Protein AF-T0Z7B7-F1 (afdb_monomer_lite)

InterPro domains:
  IPR001046 NRAMP family [PF01566] (11-100)

Secondary structure (DSSP, 8-state):
-------TTS-TTT-HHHHHHHHHHHHHHHHHHHSTT--HH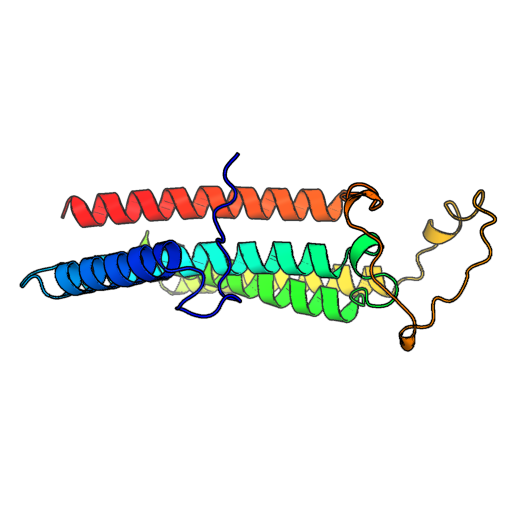HHHHHHHHHHHHHHHHHHHHHHHHHT-HHHHGGGPPPHHHHHHHHHHHHHHHHHHHHHHHHHH-TTS-HHHHHHHHHHHHHHHHHHHHHHHHHHHS--GGGSTTSSS---------TTT--PPPTTSPPP----HHHHHHHHHHHHHHHHHHHHHHHHHHHHH--

Foldseek 3Di:
DDPQDQDPPDDCVRRVVNVVVVVVVVVVVVVLVPPPVRPVVLVVVLVVLVCLLVVLVVLLVVLLQLQFCLQQPPRHDQLVSSLVSLLVSLVSLLVSVLVLCCLVCVPDDPVVSVVSSVVSNVVSVVVSVVSVVVSVPPPPVVVVVPPPDPDPPPPPDSVNDDNDDPVPGDPGDQDPVNVVVVVVSVVSSVVSVVSSVVSSVVVVVD

Sequence (206 aa):
VFKVRHSLHWSPRRAPVFYLIYAGLLVVSAIVVLIPNAPLGLITTGVQALAGILLPSATVFLVLLCNDKDVLGPWINTPIRNVVAGAIVWILILMSLALTAATMFPKISGSELTSGLLIGAGVGALAGLAGFVSSKLPSRKKEIAMGEADHPVEHFDKDTWRTPPLDTLPKAKIHITSRVGLTVLRLYLVMAVVLVVIKVAQLAGH

Organism: NCBI:txid410659

Radius of gyration: 23.14 Å; chains: 1; bounding box: 54×34×61 Å

pLDDT: mean 70.52, std 12.98, range [35.09, 94.25]

Structure (mmCIF, N/CA/C/O backbone):
data_AF-T0Z7B7-F1
#
_entry.id   AF-T0Z7B7-F1
#
loop_
_atom_site.group_PDB
_atom_site.id
_atom_site.type_symbol
_atom_site.label_atom_id
_atom_site.label_alt_id
_atom_site.label_comp_id
_atom_site.label_asym_id
_atom_site.label_entity_id
_atom_site.label_seq_id
_atom_site.pdbx_PDB_ins_code
_atom_site.Cartn_x
_atom_site.Cartn_y
_atom_site.Cartn_z
_atom_site.occupancy
_atom_site.B_iso_or_equiv
_atom_site.auth_seq_id
_atom_site.auth_comp_id
_atom_site.auth_asym_id
_atom_site.auth_atom_id
_atom_site.pdbx_PDB_model_num
ATOM 1 N N . VAL A 1 1 ? -25.167 -7.247 -22.999 1.00 45.03 1 VAL A N 1
ATOM 2 C CA . VAL A 1 1 ? -26.152 -7.222 -21.891 1.00 45.03 1 VAL A CA 1
ATOM 3 C C . VAL A 1 1 ? -25.470 -6.511 -20.722 1.00 45.03 1 VAL A C 1
ATOM 5 O O . VAL A 1 1 ? -24.590 -7.114 -20.149 1.00 45.03 1 VAL A O 1
ATOM 8 N N . PHE A 1 2 ? -25.586 -5.224 -20.392 1.00 44.06 2 PHE A N 1
ATOM 9 C CA . PHE A 1 2 ? -26.480 -4.106 -20.692 1.00 44.06 2 PHE A CA 1
ATOM 10 C C . PHE A 1 2 ? -25.648 -2.919 -21.221 1.00 44.06 2 PHE A C 1
ATOM 12 O O . PHE A 1 2 ? -24.592 -2.610 -20.675 1.00 44.06 2 PHE A O 1
ATOM 19 N N . LYS A 1 3 ? -26.107 -2.226 -22.271 1.00 51.56 3 LYS A N 1
ATOM 20 C CA . LYS A 1 3 ? -25.404 -1.075 -22.880 1.00 51.56 3 LYS A CA 1
ATOM 21 C C . LYS A 1 3 ? -25.718 0.230 -22.132 1.00 51.56 3 LYS A C 1
ATOM 23 O O . LYS A 1 3 ? -26.010 1.253 -22.743 1.00 51.56 3 LYS A O 1
ATOM 28 N N . VAL A 1 4 ? -25.723 0.183 -20.803 1.00 56.44 4 VAL A N 1
ATOM 29 C CA . VAL A 1 4 ? -25.793 1.399 -19.987 1.00 56.44 4 VAL A CA 1
ATOM 30 C C . VAL A 1 4 ? -24.419 2.087 -20.101 1.00 56.44 4 VAL A C 1
ATOM 32 O O . VAL A 1 4 ? -23.399 1.442 -20.347 1.00 56.44 4 VAL A O 1
ATOM 35 N N . ARG A 1 5 ? -24.369 3.419 -20.086 1.00 51.94 5 ARG A N 1
ATOM 36 C CA . ARG A 1 5 ? -23.113 4.178 -20.206 1.00 51.94 5 ARG A CA 1
ATOM 37 C C . ARG A 1 5 ? -22.633 4.485 -18.787 1.00 51.94 5 ARG A C 1
ATOM 39 O O . ARG A 1 5 ? -23.195 5.357 -18.140 1.00 51.94 5 ARG A O 1
ATOM 46 N N . HIS A 1 6 ? -21.649 3.730 -18.294 1.00 53.72 6 HIS A N 1
ATOM 47 C CA . HIS A 1 6 ? -21.229 3.704 -16.879 1.00 53.72 6 HIS A CA 1
ATOM 48 C C . HIS A 1 6 ? -19.853 4.354 -16.662 1.00 53.72 6 HIS A C 1
ATOM 50 O O . HIS A 1 6 ? -19.028 3.832 -15.918 1.00 53.72 6 HIS A O 1
ATOM 56 N N . SER A 1 7 ? -19.541 5.437 -17.374 1.00 54.81 7 SER A N 1
ATOM 57 C CA . SER A 1 7 ? -18.216 6.057 -17.289 1.00 54.81 7 SER A CA 1
ATOM 58 C C . SER A 1 7 ? -18.325 7.544 -16.989 1.00 54.81 7 SER A C 1
ATOM 60 O O . SER A 1 7 ? -19.087 8.257 -17.644 1.00 54.81 7 SER A O 1
ATOM 62 N N . LEU A 1 8 ? -17.514 7.991 -16.025 1.00 54.94 8 LEU A N 1
ATOM 63 C CA . LEU A 1 8 ? -17.390 9.372 -15.541 1.00 54.94 8 LEU A CA 1
ATOM 64 C C . LEU A 1 8 ? -17.006 10.376 -16.649 1.00 54.94 8 LEU A C 1
ATOM 66 O O . LEU A 1 8 ? -17.120 11.580 -16.461 1.00 54.94 8 LEU A O 1
ATOM 70 N N . HIS A 1 9 ? -16.559 9.884 -17.810 1.00 55.31 9 HIS A N 1
ATOM 71 C CA . HIS A 1 9 ? -16.179 10.688 -18.974 1.00 55.31 9 HIS A CA 1
ATOM 72 C C . HIS A 1 9 ? -17.367 11.221 -19.797 1.00 55.31 9 HIS A C 1
ATOM 74 O O . HIS A 1 9 ? -17.162 11.986 -20.740 1.00 55.31 9 HIS A O 1
ATOM 80 N N . TRP A 1 10 ? -18.606 10.819 -19.497 1.00 57.91 10 TRP A N 1
ATOM 81 C CA . TRP A 1 10 ? -19.784 11.263 -20.247 1.00 57.91 10 TRP A CA 1
ATOM 82 C C . TRP A 1 10 ? -20.441 12.473 -19.590 1.00 57.91 10 TRP A C 1
ATOM 84 O O . TRP A 1 10 ? -20.641 12.495 -18.381 1.00 57.91 10 TRP A O 1
ATOM 94 N N . SER A 1 11 ? -20.827 13.469 -20.398 1.00 56.66 11 SER A N 1
ATOM 95 C CA . SER A 1 11 ? -21.486 14.672 -19.883 1.00 56.66 11 SER A CA 1
ATOM 96 C C . SER A 1 11 ? -22.748 14.322 -19.071 1.00 56.66 11 SER A C 1
ATOM 98 O O . SER A 1 11 ? -23.439 13.358 -19.422 1.00 56.66 11 SER A O 1
ATOM 100 N N . PRO A 1 12 ? -23.108 15.108 -18.034 1.00 59.91 12 PRO A N 1
ATOM 101 C CA . PRO A 1 12 ? -24.229 14.811 -17.130 1.00 59.91 12 PRO A CA 1
ATOM 102 C C . PRO A 1 12 ? -25.563 14.537 -17.838 1.00 59.91 12 PRO A C 1
ATOM 104 O O . PRO A 1 12 ? -26.383 13.754 -17.368 1.00 59.91 12 PRO A O 1
ATOM 107 N N . ARG A 1 13 ? -25.757 15.124 -19.027 1.00 62.28 13 ARG A N 1
ATOM 108 C CA . ARG A 1 13 ? -26.940 14.918 -19.878 1.00 62.28 13 ARG A CA 1
ATOM 109 C C . ARG A 1 13 ? -26.963 13.578 -20.627 1.00 62.28 13 ARG A C 1
ATOM 111 O O . ARG A 1 13 ? -28.019 13.183 -21.106 1.00 62.28 13 ARG A O 1
ATOM 118 N N . ARG A 1 14 ? -25.830 12.881 -20.774 1.00 61.19 14 ARG A N 1
ATOM 119 C CA . ARG A 1 14 ? -25.704 11.631 -21.553 1.00 61.19 14 ARG A CA 1
ATOM 120 C C . ARG A 1 14 ? -25.621 10.359 -20.699 1.00 61.19 14 ARG A C 1
ATOM 122 O O . ARG A 1 14 ? -25.721 9.271 -21.268 1.00 61.19 14 ARG A O 1
ATOM 129 N N . ALA A 1 15 ? -25.465 10.478 -19.379 1.00 63.75 15 ALA A N 1
ATOM 130 C CA . ALA A 1 15 ? -25.451 9.355 -18.434 1.00 63.75 15 ALA A CA 1
ATOM 131 C C . ALA A 1 15 ? -26.286 9.649 -17.162 1.00 63.75 15 ALA A C 1
ATOM 133 O O . ALA A 1 15 ? -25.763 9.559 -16.050 1.00 63.75 15 ALA A O 1
ATOM 134 N N . PRO A 1 16 ? -27.585 9.992 -17.292 1.00 69.94 16 PRO A N 1
ATOM 135 C CA . PRO A 1 16 ? -28.399 10.463 -16.167 1.00 69.94 16 PRO A CA 1
ATOM 136 C C . PRO A 1 16 ? -28.518 9.432 -15.037 1.00 69.94 16 PRO A C 1
ATOM 138 O O . PRO A 1 16 ? -28.510 9.801 -13.871 1.00 69.94 16 PRO A O 1
ATOM 141 N N . VAL A 1 17 ? -28.548 8.136 -15.365 1.00 76.69 17 VAL A N 1
ATOM 142 C CA . VAL A 1 17 ? -28.652 7.049 -14.376 1.00 76.69 17 VAL A CA 1
ATOM 143 C C . VAL A 1 17 ? -27.427 6.990 -13.456 1.00 76.69 17 VAL A C 1
ATOM 145 O O . VAL A 1 17 ? -27.580 6.829 -12.251 1.00 76.69 17 VAL A O 1
ATOM 148 N N . PHE A 1 18 ? -26.215 7.172 -13.993 1.00 74.94 18 PHE A N 1
ATOM 149 C CA . PHE A 1 18 ? -24.986 7.150 -13.193 1.00 74.94 18 PHE A CA 1
ATOM 150 C C . PHE A 1 18 ? -24.949 8.319 -12.199 1.00 74.94 18 PHE A C 1
ATOM 152 O O . PHE A 1 18 ? -24.704 8.118 -11.011 1.00 74.94 18 PHE A O 1
ATOM 159 N N . TYR A 1 19 ? -25.252 9.532 -12.672 1.00 78.88 19 TYR A N 1
ATOM 160 C CA . TYR A 1 19 ? -25.281 10.723 -11.822 1.00 78.88 19 TYR A CA 1
ATOM 161 C C . TYR A 1 19 ? -26.417 10.686 -10.796 1.00 78.88 19 TYR A C 1
ATOM 163 O O . TYR A 1 19 ? -26.227 11.161 -9.682 1.00 78.88 19 TYR A O 1
ATOM 171 N N . LEU A 1 20 ? -27.567 10.095 -11.132 1.00 84.88 20 LEU A N 1
ATOM 172 C CA . LEU A 1 20 ? -28.690 9.948 -10.206 1.00 84.88 20 LEU A CA 1
ATOM 173 C C . LEU A 1 20 ? -28.377 8.952 -9.083 1.00 84.88 20 LEU A C 1
ATOM 175 O O . LEU A 1 20 ? -28.652 9.248 -7.924 1.00 84.88 20 LEU A O 1
ATOM 179 N N . ILE A 1 21 ? -27.738 7.820 -9.397 1.00 86.19 21 ILE A N 1
ATOM 180 C CA . ILE A 1 21 ? -27.248 6.878 -8.378 1.00 86.19 21 ILE A CA 1
ATOM 181 C C . ILE A 1 21 ? -26.181 7.547 -7.502 1.00 86.19 21 ILE A C 1
ATOM 183 O O . ILE A 1 21 ? -26.240 7.430 -6.281 1.00 86.19 21 ILE A O 1
ATOM 187 N N . TYR A 1 22 ? -25.238 8.282 -8.100 1.00 83.56 22 TYR A N 1
ATOM 188 C CA . TYR A 1 22 ? -24.193 8.992 -7.358 1.00 83.56 22 TYR A CA 1
ATOM 189 C C . TYR A 1 22 ? -24.770 10.061 -6.418 1.00 83.56 22 TYR A C 1
ATOM 191 O O . TYR A 1 22 ? -24.442 10.089 -5.234 1.00 83.56 22 TYR A O 1
ATOM 199 N N . ALA A 1 23 ? -25.677 10.903 -6.919 1.00 88.31 23 ALA A N 1
ATOM 200 C CA . ALA A 1 23 ? -26.368 11.907 -6.117 1.00 88.31 23 ALA A CA 1
ATOM 201 C C . ALA A 1 23 ? -27.220 11.261 -5.014 1.00 88.31 23 ALA A C 1
ATOM 203 O O . ALA A 1 23 ? -27.190 11.721 -3.876 1.00 88.31 23 ALA A O 1
ATOM 204 N N . GLY A 1 24 ? -27.917 10.163 -5.317 1.00 92.75 24 GLY A N 1
ATOM 205 C CA . GLY A 1 24 ? -28.658 9.387 -4.325 1.00 92.75 24 GLY A CA 1
ATOM 206 C C . GLY A 1 24 ? -27.751 8.853 -3.215 1.00 92.75 24 GLY A C 1
ATOM 207 O O . GLY A 1 24 ? -28.070 9.002 -2.039 1.00 92.75 24 GLY A O 1
ATOM 208 N N . LEU A 1 25 ? -26.581 8.313 -3.565 1.00 90.62 25 LEU A N 1
ATOM 209 C CA . LEU A 1 25 ? -25.595 7.830 -2.596 1.00 90.62 25 LEU A CA 1
ATOM 210 C C . LEU A 1 25 ? -25.048 8.961 -1.708 1.00 90.62 25 LEU A C 1
ATOM 212 O O . LEU A 1 25 ? -24.876 8.765 -0.503 1.00 90.62 25 LEU A O 1
ATOM 216 N N . LEU A 1 26 ? -24.813 10.150 -2.277 1.00 90.94 26 LEU A N 1
ATOM 217 C CA . LEU A 1 26 ? -24.426 11.340 -1.513 1.00 90.94 26 LEU A CA 1
ATOM 218 C C . LEU A 1 26 ? -25.523 11.782 -0.542 1.00 90.94 26 LEU A C 1
ATOM 220 O O . LEU A 1 26 ? -25.225 12.060 0.616 1.00 90.94 26 LEU A O 1
ATOM 224 N N . VAL A 1 27 ? -26.783 11.811 -0.984 1.00 94.25 27 VAL A N 1
ATOM 225 C CA . VAL A 1 27 ? -27.926 12.169 -0.131 1.00 94.25 27 VAL A CA 1
ATOM 226 C C . VAL A 1 27 ? -28.082 11.169 1.013 1.00 94.25 27 VAL A C 1
ATOM 228 O O . VAL A 1 27 ? -28.211 11.584 2.160 1.00 94.25 27 VAL A O 1
ATOM 231 N N . VAL A 1 28 ? -27.994 9.865 0.735 1.00 90.88 28 VAL A N 1
ATOM 232 C CA . VAL A 1 28 ? -28.027 8.823 1.775 1.00 90.88 28 VAL A CA 1
ATOM 233 C C . VAL A 1 28 ? -26.888 9.020 2.776 1.00 90.88 28 VAL A C 1
ATOM 235 O O . VAL A 1 28 ? -27.126 9.003 3.981 1.00 90.88 28 VAL A O 1
ATOM 238 N N . SER A 1 29 ? -25.669 9.275 2.294 1.00 86.62 29 SER A N 1
ATOM 239 C CA . SER A 1 29 ? -24.508 9.527 3.159 1.00 86.62 29 SER A CA 1
ATOM 240 C C . SER A 1 29 ? -24.709 10.770 4.037 1.00 86.62 29 SER A C 1
ATOM 242 O O . SER A 1 29 ? -24.420 10.732 5.231 1.00 86.62 29 SER A O 1
ATOM 244 N N . ALA A 1 30 ? -25.250 11.855 3.474 1.00 87.06 30 ALA A N 1
ATOM 245 C CA . ALA A 1 30 ? -25.544 13.088 4.203 1.00 87.06 30 ALA A CA 1
ATOM 246 C C . ALA A 1 30 ? -26.627 12.888 5.274 1.00 87.06 30 ALA A C 1
ATOM 248 O O . ALA A 1 30 ? -26.473 13.376 6.392 1.00 87.06 30 ALA A O 1
ATOM 249 N N . ILE A 1 31 ? -27.687 12.133 4.966 1.00 89.25 31 ILE A N 1
ATOM 250 C CA . ILE A 1 31 ? -28.741 11.790 5.931 1.00 89.25 31 ILE A CA 1
ATOM 251 C C . ILE A 1 31 ? -28.154 10.991 7.098 1.00 89.25 31 ILE A C 1
ATOM 253 O O . ILE A 1 31 ? -28.416 11.331 8.247 1.00 89.25 31 ILE A O 1
ATOM 257 N N . VAL A 1 32 ? -27.329 9.974 6.820 1.00 83.94 32 VAL A N 1
ATOM 258 C CA . VAL A 1 32 ? -26.677 9.156 7.860 1.00 83.94 32 VAL A CA 1
ATOM 259 C C . VAL A 1 32 ? -25.805 10.009 8.786 1.00 83.94 32 VAL A C 1
ATOM 261 O O . VAL A 1 32 ? -25.831 9.814 9.999 1.00 83.94 32 VAL A O 1
ATOM 264 N N . VAL A 1 33 ? -25.067 10.977 8.236 1.00 83.81 33 VAL A N 1
ATOM 265 C CA . VAL A 1 33 ? -24.207 11.891 9.012 1.00 83.81 33 VAL A CA 1
ATOM 266 C C . VAL A 1 33 ? -25.014 12.890 9.853 1.00 83.81 33 VAL A C 1
ATOM 268 O O . VAL A 1 33 ? -24.549 13.295 10.915 1.00 83.81 33 VAL A O 1
ATOM 271 N N . LEU A 1 34 ? -26.213 13.281 9.410 1.00 84.50 34 LEU A N 1
ATOM 272 C CA . LEU A 1 34 ? -27.079 14.242 10.106 1.00 84.50 34 LEU A CA 1
ATOM 273 C C . LEU A 1 34 ? -27.877 13.642 11.275 1.00 84.50 34 LEU A C 1
ATOM 275 O O . LEU A 1 34 ? -28.504 14.401 12.014 1.00 84.50 34 LEU A O 1
ATOM 279 N N . ILE A 1 35 ? -27.877 12.316 11.467 1.00 84.00 35 ILE A N 1
ATOM 280 C CA . ILE A 1 35 ? -28.572 11.684 12.597 1.00 84.00 35 ILE A CA 1
ATOM 281 C C . ILE A 1 35 ? -27.904 12.127 13.917 1.00 84.00 35 ILE A C 1
ATOM 283 O O . ILE A 1 35 ? -26.726 11.831 14.138 1.00 84.00 35 ILE A O 1
ATOM 287 N N . PRO A 1 36 ? -28.626 12.809 14.829 1.00 69.75 36 PRO A N 1
ATOM 288 C CA . PRO A 1 36 ? -28.082 13.159 16.136 1.00 69.75 36 PRO A CA 1
ATOM 289 C C . PRO A 1 36 ? -27.806 11.879 16.939 1.00 69.75 36 PRO A C 1
ATOM 291 O O . PRO A 1 36 ? -28.630 10.967 16.960 1.00 69.75 36 PRO A O 1
ATOM 294 N N . ASN A 1 37 ? -26.645 11.813 17.599 1.00 68.75 37 ASN A N 1
ATOM 295 C CA . ASN A 1 37 ? -26.069 10.606 18.220 1.00 68.75 37 ASN A CA 1
ATOM 296 C C . ASN A 1 37 ? -25.572 9.526 17.242 1.00 68.75 37 ASN A C 1
ATOM 298 O O . ASN A 1 37 ? -25.283 8.410 17.674 1.00 68.75 37 ASN A O 1
ATOM 302 N N . ALA A 1 38 ? -25.414 9.828 15.947 1.00 69.38 38 ALA A N 1
ATOM 303 C CA . ALA A 1 38 ? -24.665 8.934 15.071 1.00 69.38 38 ALA A CA 1
ATOM 304 C C . ALA A 1 38 ? -23.234 8.768 15.615 1.00 69.38 38 ALA A C 1
ATOM 306 O O . ALA A 1 38 ? -22.571 9.769 15.916 1.00 69.38 38 ALA A O 1
ATOM 307 N N . PRO A 1 39 ? -22.715 7.534 15.719 1.00 71.50 39 PRO A N 1
ATOM 308 C CA . PRO A 1 39 ? -21.351 7.297 16.153 1.00 71.50 39 PRO A CA 1
ATOM 309 C C . PRO A 1 39 ? -20.388 7.638 15.004 1.00 71.50 39 PRO A C 1
ATOM 311 O O . PRO A 1 39 ? -19.788 6.767 14.374 1.00 71.50 39 PRO A O 1
ATOM 314 N N . LEU A 1 40 ? -20.242 8.936 14.719 1.00 77.06 40 LEU A N 1
ATOM 315 C CA . LEU A 1 40 ? -19.393 9.486 13.657 1.00 77.06 40 LEU A CA 1
ATOM 316 C C . LEU A 1 40 ? -17.954 8.978 13.780 1.00 77.06 40 LEU A C 1
ATOM 318 O O . LEU A 1 40 ? -17.324 8.689 12.769 1.00 77.06 40 LEU A O 1
ATOM 322 N N . GLY A 1 41 ? -17.472 8.783 15.013 1.00 73.69 41 GLY A N 1
ATOM 323 C CA . GLY A 1 41 ? -16.169 8.180 15.292 1.00 73.69 41 GLY A CA 1
ATOM 324 C C . GLY A 1 41 ? -16.024 6.748 14.765 1.00 73.69 41 GLY A C 1
ATOM 325 O O . GLY A 1 41 ? -14.951 6.383 14.291 1.00 73.69 41 GLY A O 1
ATOM 326 N N . LEU A 1 42 ? -17.091 5.941 14.777 1.00 74.62 42 LEU A N 1
ATOM 327 C CA . LEU A 1 42 ? -17.077 4.588 14.207 1.00 74.62 42 LEU A CA 1
ATOM 328 C C . LEU A 1 42 ? -17.038 4.629 12.684 1.00 74.62 42 LEU A C 1
ATOM 330 O O . LEU A 1 42 ? -16.283 3.882 12.063 1.00 74.62 42 LEU A O 1
ATOM 334 N N . ILE A 1 43 ? -17.815 5.534 12.090 1.00 77.88 43 ILE A N 1
ATOM 335 C CA . ILE A 1 43 ? -17.886 5.693 10.637 1.00 77.88 43 ILE A CA 1
ATOM 336 C C . ILE A 1 43 ? -16.532 6.170 10.095 1.00 77.88 43 ILE A C 1
ATOM 338 O O . ILE A 1 43 ? -16.001 5.573 9.158 1.00 77.88 43 ILE A O 1
ATOM 342 N N . THR A 1 44 ? -15.927 7.196 10.701 1.00 80.19 44 THR A N 1
ATOM 343 C CA . THR A 1 44 ? -14.624 7.725 10.267 1.00 80.19 44 THR A CA 1
ATOM 344 C C . THR A 1 44 ? -13.501 6.717 10.473 1.00 80.19 44 THR A C 1
ATOM 346 O O . THR A 1 44 ? -12.702 6.508 9.560 1.00 80.19 44 THR A O 1
ATOM 349 N N . THR A 1 45 ? -13.479 6.024 11.614 1.00 76.00 45 THR A N 1
ATOM 350 C CA . THR A 1 45 ? -12.497 4.962 11.880 1.00 76.00 45 THR A CA 1
ATOM 351 C C . THR A 1 45 ? -12.648 3.810 10.884 1.00 76.00 45 THR A C 1
ATOM 353 O O . THR A 1 45 ? -11.649 3.312 10.368 1.00 76.00 45 THR A O 1
ATOM 356 N N . GLY A 1 46 ? -13.883 3.418 10.552 1.00 75.25 46 GLY A N 1
ATOM 357 C CA . GLY A 1 46 ? -14.167 2.388 9.552 1.00 75.25 46 GLY A CA 1
ATOM 358 C C . GLY A 1 46 ? -13.688 2.773 8.150 1.00 75.25 46 GLY A C 1
ATOM 359 O O . GLY A 1 46 ? -13.001 1.986 7.498 1.00 75.25 46 GLY A O 1
ATOM 360 N N . VAL A 1 47 ? -13.974 4.001 7.701 1.00 81.69 47 VAL A N 1
ATOM 361 C CA . VAL A 1 47 ? -13.497 4.519 6.403 1.00 81.69 47 VAL A CA 1
ATOM 362 C C . VAL A 1 47 ? -11.972 4.613 6.370 1.00 81.69 47 VAL A C 1
ATOM 364 O O . VAL A 1 47 ? -11.356 4.218 5.381 1.00 81.69 47 VAL A O 1
ATOM 367 N N . GLN A 1 48 ? -11.348 5.088 7.448 1.00 74.19 48 GLN A N 1
ATOM 368 C CA . GLN A 1 48 ? -9.894 5.191 7.547 1.00 74.19 48 GLN A CA 1
ATOM 369 C C . GLN A 1 48 ? -9.226 3.810 7.523 1.00 74.19 48 GLN A C 1
ATOM 371 O O . GLN A 1 48 ? -8.210 3.630 6.848 1.00 74.19 48 GLN A O 1
ATOM 376 N N . ALA A 1 49 ? -9.817 2.818 8.192 1.00 76.19 49 ALA A N 1
ATOM 377 C CA . ALA A 1 49 ? -9.335 1.445 8.146 1.00 76.19 49 ALA A CA 1
ATOM 378 C C . ALA A 1 49 ? -9.469 0.850 6.735 1.00 76.19 49 ALA A C 1
ATOM 380 O O . ALA A 1 49 ? -8.506 0.291 6.213 1.00 76.19 49 ALA A O 1
ATOM 381 N N . LEU A 1 50 ? -10.612 1.044 6.066 1.00 76.88 50 LEU A N 1
ATOM 382 C CA . LEU A 1 50 ? -10.796 0.627 4.670 1.00 76.88 50 LEU A CA 1
ATOM 383 C C . LEU A 1 50 ? -9.767 1.280 3.740 1.00 76.88 50 LEU A C 1
ATOM 385 O O . LEU A 1 50 ? -9.161 0.592 2.917 1.00 76.88 50 LEU A O 1
ATOM 389 N N . ALA A 1 51 ? -9.519 2.582 3.894 1.00 77.75 51 ALA A N 1
ATOM 390 C CA . ALA A 1 51 ? -8.511 3.294 3.117 1.00 77.75 51 ALA A CA 1
ATOM 391 C C . ALA A 1 51 ? -7.104 2.711 3.341 1.00 77.75 51 ALA A C 1
ATOM 393 O O . ALA A 1 51 ? -6.399 2.442 2.367 1.00 77.75 51 ALA A O 1
ATOM 394 N N . GLY A 1 52 ? -6.720 2.435 4.593 1.00 75.94 52 GLY A N 1
ATOM 395 C CA . GLY A 1 52 ? -5.433 1.814 4.936 1.00 75.94 52 GLY A CA 1
ATOM 396 C C . GLY A 1 52 ? -5.234 0.411 4.342 1.00 75.94 52 GLY A C 1
ATOM 397 O O . GLY A 1 52 ? -4.106 0.007 4.056 1.00 75.94 52 GLY A O 1
ATOM 398 N N . ILE A 1 53 ? -6.318 -0.322 4.088 1.00 76.12 53 ILE A N 1
ATOM 399 C CA . ILE A 1 53 ? -6.285 -1.654 3.465 1.00 76.12 53 ILE A CA 1
ATOM 400 C C . ILE A 1 53 ? -6.222 -1.559 1.938 1.00 76.12 53 ILE A C 1
ATOM 402 O O . ILE A 1 53 ? -5.474 -2.299 1.293 1.00 76.12 53 ILE A O 1
ATOM 406 N N . LEU A 1 54 ? -6.993 -0.642 1.353 1.00 78.81 54 LEU A N 1
ATOM 407 C CA . LEU A 1 54 ? -7.143 -0.508 -0.097 1.00 78.81 54 LEU A CA 1
ATOM 408 C C . LEU A 1 54 ? -5.940 0.179 -0.757 1.00 78.81 54 LEU A C 1
ATOM 410 O O . LEU A 1 54 ? -5.538 -0.229 -1.849 1.00 78.81 54 LEU A O 1
ATOM 414 N N . LEU A 1 55 ? -5.337 1.176 -0.098 1.00 81.44 55 LEU A N 1
ATOM 415 C CA . LEU A 1 55 ? -4.198 1.948 -0.620 1.00 81.44 55 LEU A CA 1
ATOM 416 C C . LEU A 1 55 ? -2.991 1.069 -1.005 1.00 81.44 55 LEU A C 1
ATOM 418 O O . LEU A 1 55 ? -2.544 1.146 -2.156 1.00 81.44 55 LEU A O 1
ATOM 422 N N . PRO A 1 56 ? -2.467 0.197 -0.119 1.00 73.88 56 PRO A N 1
ATOM 423 C CA . PRO A 1 56 ? -1.341 -0.671 -0.453 1.00 73.88 56 PRO A CA 1
ATOM 424 C C . PRO A 1 56 ? -1.689 -1.652 -1.574 1.00 73.88 56 PRO A C 1
ATOM 426 O O . PRO A 1 56 ? -0.879 -1.877 -2.469 1.00 73.88 56 PRO A O 1
ATOM 429 N N . SER A 1 57 ? -2.908 -2.198 -1.569 1.00 77.19 57 SER A N 1
ATOM 430 C CA . SER A 1 57 ? -3.354 -3.156 -2.584 1.00 77.19 57 SER A CA 1
ATOM 431 C C . SER A 1 57 ? -3.430 -2.537 -3.975 1.00 77.19 57 SER A C 1
ATOM 433 O O . SER A 1 57 ? -2.910 -3.107 -4.936 1.00 77.19 57 SER A O 1
ATOM 435 N N . ALA A 1 58 ? -4.043 -1.357 -4.084 1.00 81.44 58 ALA A N 1
ATOM 436 C CA . ALA A 1 58 ? -4.101 -0.617 -5.338 1.00 81.44 58 ALA A CA 1
ATOM 437 C C . ALA A 1 58 ? -2.693 -0.248 -5.825 1.00 81.44 58 ALA A C 1
ATOM 439 O O . ALA A 1 58 ? -2.390 -0.395 -7.008 1.00 81.44 58 ALA A O 1
ATOM 440 N N . THR A 1 59 ? -1.810 0.156 -4.907 1.00 79.06 59 THR A N 1
ATOM 441 C CA . THR A 1 59 ? -0.426 0.522 -5.232 1.00 79.06 59 THR A CA 1
ATOM 442 C C . THR A 1 59 ? 0.374 -0.676 -5.739 1.00 79.06 59 THR A C 1
ATOM 444 O O . THR A 1 59 ? 1.054 -0.559 -6.753 1.00 79.06 59 THR A O 1
ATOM 447 N N . VAL A 1 60 ? 0.268 -1.851 -5.109 1.00 74.06 60 VAL A N 1
ATOM 448 C CA . VAL A 1 60 ? 0.945 -3.064 -5.603 1.00 74.06 60 VAL A CA 1
ATOM 449 C C . VAL A 1 60 ? 0.444 -3.446 -6.989 1.00 74.06 60 VAL A C 1
ATOM 451 O O . VAL A 1 60 ? 1.251 -3.758 -7.863 1.00 74.06 60 VAL A O 1
ATOM 454 N N . PHE A 1 61 ? -0.868 -3.397 -7.212 1.00 74.31 61 PHE A N 1
ATOM 455 C CA . PHE A 1 61 ? -1.433 -3.684 -8.526 1.00 74.31 61 PHE A CA 1
ATOM 456 C C . PHE A 1 61 ? -0.934 -2.695 -9.586 1.00 74.31 61 PHE A C 1
ATOM 458 O O . PHE A 1 61 ? -0.513 -3.112 -10.663 1.00 74.31 61 PHE A O 1
ATOM 465 N N . LEU A 1 62 ? -0.889 -1.403 -9.254 1.00 80.69 62 LEU A N 1
ATOM 466 C CA . LEU A 1 62 ? -0.339 -0.372 -10.128 1.00 80.69 62 LEU A CA 1
ATOM 467 C C . LEU A 1 62 ? 1.140 -0.628 -10.440 1.00 80.69 62 LEU A C 1
ATOM 469 O O . LEU A 1 62 ? 1.542 -0.518 -11.590 1.00 80.69 62 LEU A O 1
ATOM 473 N N . VAL A 1 63 ? 1.948 -1.021 -9.453 1.00 75.06 63 VAL A N 1
ATOM 474 C CA . VAL A 1 63 ? 3.369 -1.349 -9.659 1.00 75.06 63 VAL A CA 1
ATOM 475 C C . VAL A 1 63 ? 3.543 -2.572 -10.554 1.00 75.06 63 VAL A C 1
ATOM 477 O O . VAL A 1 63 ? 4.428 -2.575 -11.408 1.00 75.06 63 VAL A O 1
ATOM 480 N N . LEU A 1 64 ? 2.696 -3.593 -10.398 1.00 71.88 64 LEU A N 1
ATOM 481 C CA . LEU A 1 64 ? 2.710 -4.769 -11.267 1.00 71.88 64 LEU A CA 1
ATOM 482 C C . LEU A 1 64 ? 2.359 -4.403 -12.709 1.00 71.88 64 LEU A C 1
ATOM 484 O O . LEU A 1 64 ? 3.065 -4.843 -13.612 1.00 71.88 64 LEU A O 1
ATOM 488 N N . LEU A 1 65 ? 1.345 -3.557 -12.913 1.00 73.38 65 LEU A N 1
ATOM 489 C CA . LEU A 1 65 ? 1.018 -3.021 -14.235 1.00 73.38 65 LEU A CA 1
ATOM 490 C C . LEU A 1 65 ? 2.175 -2.192 -14.801 1.00 73.38 65 LEU A C 1
ATOM 492 O O . LEU A 1 65 ? 2.568 -2.403 -15.940 1.00 73.38 65 LEU A O 1
ATOM 496 N N . CYS A 1 66 ? 2.784 -1.318 -13.995 1.00 71.69 66 CYS A N 1
ATOM 497 C CA . CYS A 1 66 ? 3.934 -0.499 -14.392 1.00 71.69 66 CYS A CA 1
ATOM 498 C C . CYS A 1 66 ? 5.182 -1.317 -14.772 1.00 71.69 66 CYS A C 1
ATOM 500 O O . CYS A 1 66 ? 6.094 -0.802 -15.425 1.00 71.69 66 CYS A O 1
ATOM 502 N N . ASN A 1 67 ? 5.256 -2.572 -14.333 1.00 69.19 67 ASN A N 1
ATOM 503 C CA . ASN A 1 67 ? 6.351 -3.488 -14.635 1.00 69.19 67 ASN A CA 1
ATOM 504 C C . ASN A 1 67 ? 6.034 -4.435 -15.809 1.00 69.19 67 ASN A C 1
ATOM 506 O O . ASN A 1 67 ? 6.903 -5.208 -16.216 1.00 69.19 67 ASN A O 1
ATOM 510 N N . ASP A 1 68 ? 4.812 -4.398 -16.347 1.00 67.75 68 ASP A N 1
ATOM 511 C CA . ASP A 1 68 ? 4.397 -5.258 -17.451 1.00 67.75 68 ASP A CA 1
ATOM 512 C C . ASP A 1 68 ? 4.898 -4.702 -18.795 1.00 67.75 68 ASP A C 1
ATOM 514 O O . ASP A 1 68 ? 4.469 -3.643 -19.262 1.00 67.75 68 ASP A O 1
ATOM 518 N N . LYS A 1 69 ? 5.837 -5.429 -19.416 1.00 65.00 69 LYS A N 1
ATOM 519 C CA . LYS A 1 69 ? 6.405 -5.083 -20.728 1.00 65.00 69 LYS A CA 1
ATOM 520 C C . LYS A 1 69 ? 5.387 -5.190 -21.850 1.00 65.00 69 LYS A C 1
ATOM 522 O O . LYS A 1 69 ? 5.509 -4.443 -22.814 1.00 65.00 69 LYS A O 1
ATOM 527 N N . ASP A 1 70 ? 4.408 -6.076 -21.731 1.00 62.72 70 ASP A N 1
ATOM 528 C CA . ASP A 1 70 ? 3.431 -6.286 -22.793 1.00 62.72 70 ASP A CA 1
ATOM 529 C C . ASP A 1 70 ? 2.442 -5.103 -22.836 1.00 62.72 70 ASP A C 1
ATOM 531 O O . ASP A 1 70 ? 2.008 -4.689 -23.909 1.00 62.72 70 ASP A O 1
ATOM 535 N N . VAL A 1 71 ? 2.169 -4.476 -21.681 1.00 63.50 71 VAL A N 1
ATOM 536 C CA . VAL A 1 71 ? 1.287 -3.299 -21.563 1.00 63.50 71 VAL A CA 1
ATOM 537 C C . VAL A 1 71 ? 2.026 -1.979 -21.821 1.00 63.50 71 VAL A C 1
ATOM 539 O O . VAL A 1 71 ? 1.505 -1.115 -22.525 1.00 63.50 71 VAL A O 1
ATOM 542 N N . LEU A 1 72 ? 3.227 -1.788 -21.259 1.00 64.31 72 LEU A N 1
ATOM 543 C CA . LEU A 1 72 ? 3.963 -0.509 -21.315 1.00 64.31 72 LEU A CA 1
ATOM 544 C C . LEU A 1 72 ? 5.119 -0.465 -22.323 1.00 64.31 72 LEU A C 1
ATOM 546 O O . LEU A 1 72 ? 5.673 0.614 -22.555 1.00 64.31 72 LEU A O 1
ATOM 550 N N . GLY A 1 73 ? 5.500 -1.594 -22.922 1.00 68.69 73 GLY A N 1
ATOM 551 C CA . GLY A 1 73 ? 6.583 -1.671 -23.903 1.00 68.69 73 GLY A CA 1
ATOM 552 C C . GLY A 1 73 ? 7.908 -1.092 -23.379 1.00 68.69 73 GLY A C 1
ATOM 553 O O . GLY A 1 73 ? 8.432 -1.567 -22.368 1.00 68.69 73 GLY A O 1
ATOM 554 N N . PRO A 1 74 ? 8.486 -0.062 -24.025 1.00 68.75 74 PRO A N 1
ATOM 555 C CA . PRO A 1 74 ? 9.766 0.532 -23.629 1.00 68.75 74 PRO A CA 1
ATOM 556 C C . PRO A 1 74 ? 9.674 1.463 -22.400 1.00 68.75 74 PRO A C 1
ATOM 558 O O . PRO A 1 74 ? 10.709 1.913 -21.896 1.00 68.75 74 PRO A O 1
ATOM 561 N N . TRP A 1 75 ? 8.465 1.742 -21.893 1.00 72.44 75 TRP A N 1
ATOM 562 C CA . TRP A 1 75 ? 8.207 2.621 -20.739 1.00 72.44 75 TRP A CA 1
ATOM 563 C C . TRP A 1 75 ? 8.165 1.890 -19.393 1.00 72.44 75 TRP A C 1
ATOM 565 O O . TRP A 1 75 ? 7.760 2.471 -18.384 1.00 72.44 75 TRP A O 1
ATOM 575 N N . ILE A 1 76 ? 8.595 0.626 -19.358 1.00 72.81 76 ILE A N 1
ATOM 576 C CA . ILE A 1 76 ? 8.626 -0.153 -18.122 1.00 72.81 76 ILE A CA 1
ATOM 577 C C . ILE A 1 76 ? 9.439 0.500 -17.012 1.00 72.81 76 ILE A C 1
ATOM 579 O O . ILE A 1 76 ? 10.431 1.210 -17.223 1.00 72.81 76 ILE A O 1
ATOM 583 N N . ASN A 1 77 ? 9.029 0.185 -15.790 1.00 71.31 77 ASN A N 1
ATOM 584 C CA . ASN A 1 77 ? 9.707 0.652 -14.604 1.00 71.31 77 ASN A CA 1
ATOM 585 C C . ASN A 1 77 ? 11.168 0.170 -14.559 1.00 71.31 77 ASN A C 1
ATOM 587 O O . ASN A 1 77 ? 11.461 -1.019 -14.674 1.00 71.31 77 ASN A O 1
ATOM 591 N N . THR A 1 78 ? 12.107 1.095 -14.355 1.00 74.12 78 THR A N 1
ATOM 592 C CA . THR A 1 78 ? 13.514 0.738 -14.135 1.00 74.12 78 THR A CA 1
ATOM 593 C C . THR A 1 78 ? 13.688 0.090 -12.756 1.00 74.12 78 THR A C 1
ATOM 595 O O . THR A 1 78 ? 12.904 0.368 -11.844 1.00 74.12 78 THR A O 1
ATOM 598 N N . PRO A 1 79 ? 14.727 -0.741 -12.541 1.00 69.62 79 PRO A N 1
ATOM 599 C CA . PRO A 1 79 ? 14.938 -1.423 -11.260 1.00 69.62 79 PRO A CA 1
ATOM 600 C C . PRO A 1 79 ? 14.998 -0.460 -10.066 1.00 69.62 79 PRO A C 1
ATOM 602 O O . PRO A 1 79 ? 14.469 -0.769 -9.006 1.00 69.62 79 PRO A O 1
ATOM 605 N N . ILE A 1 80 ? 15.547 0.746 -10.256 1.00 69.19 80 ILE A N 1
ATOM 606 C CA . ILE A 1 80 ? 15.575 1.803 -9.232 1.00 69.19 80 ILE A CA 1
ATOM 607 C C . ILE A 1 80 ? 14.157 2.259 -8.874 1.00 69.19 80 ILE A C 1
ATOM 609 O O . ILE A 1 80 ? 13.800 2.305 -7.700 1.00 69.19 80 ILE A O 1
ATOM 613 N N . ARG A 1 81 ? 13.325 2.563 -9.876 1.00 73.88 81 ARG A N 1
ATOM 614 C CA . ARG A 1 81 ? 11.937 2.976 -9.642 1.00 73.88 81 ARG A CA 1
ATOM 615 C C . ARG A 1 81 ? 11.105 1.845 -9.028 1.00 73.88 81 ARG A C 1
ATOM 617 O O . ARG A 1 81 ? 10.188 2.123 -8.262 1.00 73.88 81 ARG A O 1
ATOM 624 N N . ASN A 1 82 ? 11.434 0.583 -9.313 1.00 74.12 82 ASN A N 1
ATOM 625 C CA . ASN A 1 82 ? 10.791 -0.570 -8.683 1.00 74.12 82 ASN A CA 1
ATOM 626 C C . ASN A 1 82 ? 11.185 -0.713 -7.204 1.00 74.12 82 ASN A C 1
ATOM 628 O O . ASN A 1 82 ? 10.329 -1.000 -6.375 1.00 74.12 82 ASN A O 1
ATOM 632 N N . VAL A 1 83 ? 12.450 -0.448 -6.854 1.00 74.38 83 VAL A N 1
ATOM 633 C CA . VAL A 1 83 ? 12.901 -0.397 -5.451 1.00 74.38 83 VAL A CA 1
ATOM 634 C C . VAL A 1 83 ? 12.200 0.732 -4.694 1.00 74.38 83 VAL A C 1
ATOM 636 O O . VAL A 1 83 ? 11.703 0.499 -3.597 1.00 74.38 83 VAL A O 1
ATOM 639 N N . VAL A 1 84 ? 12.086 1.925 -5.288 1.00 76.50 84 VAL A N 1
ATOM 640 C CA . VAL A 1 84 ? 11.360 3.054 -4.676 1.00 76.50 84 VAL A CA 1
ATOM 641 C C . VAL A 1 84 ? 9.884 2.711 -4.469 1.00 76.50 84 VAL A C 1
ATOM 643 O O . VAL A 1 84 ? 9.360 2.883 -3.372 1.00 76.50 84 VAL A O 1
ATOM 646 N N . ALA A 1 85 ? 9.216 2.178 -5.493 1.00 75.62 85 ALA A N 1
ATOM 647 C CA . ALA A 1 85 ? 7.815 1.793 -5.386 1.00 75.62 85 ALA A CA 1
ATOM 648 C C . ALA A 1 85 ? 7.595 0.671 -4.353 1.00 75.62 85 ALA A C 1
ATOM 650 O O . ALA A 1 85 ? 6.653 0.731 -3.563 1.00 75.62 85 ALA A O 1
ATOM 651 N N . GLY A 1 86 ? 8.499 -0.312 -4.301 1.00 75.31 86 GLY A N 1
ATOM 652 C CA . GLY A 1 86 ? 8.502 -1.360 -3.282 1.00 75.31 86 GLY A CA 1
ATOM 653 C C . GLY A 1 86 ? 8.713 -0.814 -1.868 1.00 75.31 86 GLY A C 1
ATOM 654 O O . GLY A 1 86 ? 8.019 -1.242 -0.950 1.00 75.31 86 GLY A O 1
ATOM 655 N N . ALA A 1 87 ? 9.600 0.170 -1.691 1.00 80.31 87 ALA A N 1
ATOM 656 C CA . ALA A 1 87 ? 9.814 0.836 -0.408 1.00 80.31 87 ALA A CA 1
ATOM 657 C C . ALA A 1 87 ? 8.558 1.586 0.062 1.00 80.31 87 ALA A C 1
ATOM 659 O O . ALA A 1 87 ? 8.183 1.469 1.226 1.00 80.31 87 ALA A O 1
ATOM 660 N N . ILE A 1 88 ? 7.865 2.288 -0.843 1.00 81.25 88 ILE A N 1
ATOM 661 C CA . ILE A 1 88 ? 6.592 2.959 -0.536 1.00 81.25 88 ILE A CA 1
ATOM 662 C C . ILE A 1 88 ? 5.554 1.935 -0.066 1.00 81.25 88 ILE A C 1
ATOM 664 O O . ILE A 1 88 ? 4.970 2.101 1.002 1.00 81.25 88 ILE A O 1
ATOM 668 N N . VAL A 1 89 ? 5.358 0.849 -0.821 1.00 79.25 89 VAL A N 1
ATOM 669 C CA . VAL A 1 89 ? 4.434 -0.230 -0.435 1.00 79.25 89 VAL A CA 1
ATOM 670 C C . VAL A 1 89 ? 4.816 -0.826 0.921 1.00 79.25 89 VAL A C 1
ATOM 672 O O . VAL A 1 89 ? 3.940 -1.038 1.756 1.00 79.25 89 VAL A O 1
ATOM 675 N N . TRP A 1 90 ? 6.105 -1.073 1.162 1.00 81.94 90 TRP A N 1
ATOM 676 C CA . TRP A 1 90 ? 6.582 -1.633 2.425 1.00 81.94 90 TRP A CA 1
ATOM 677 C C . TRP A 1 90 ? 6.271 -0.719 3.609 1.00 81.94 90 TRP A C 1
ATOM 679 O O . TRP A 1 90 ? 5.712 -1.177 4.603 1.00 81.94 90 TRP A O 1
ATOM 689 N N . ILE A 1 91 ? 6.572 0.577 3.487 1.00 82.81 91 ILE A N 1
ATOM 690 C CA . ILE A 1 91 ? 6.276 1.576 4.519 1.00 82.81 91 ILE A CA 1
ATOM 691 C C . ILE A 1 91 ? 4.768 1.652 4.775 1.00 82.81 91 ILE A C 1
ATOM 693 O O . ILE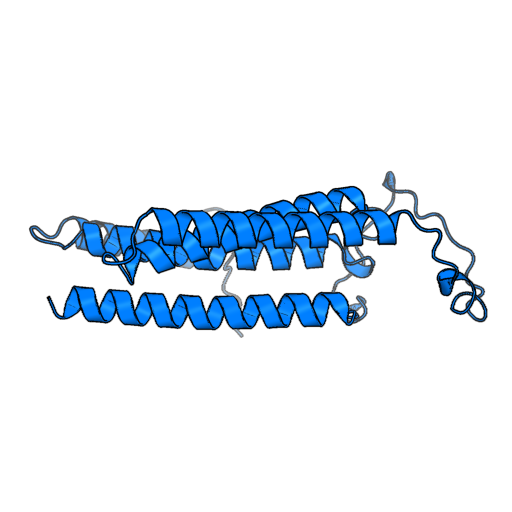 A 1 91 ? 4.355 1.674 5.932 1.00 82.81 91 ILE A O 1
ATOM 697 N N . LEU A 1 92 ? 3.941 1.640 3.722 1.00 81.44 92 LEU A N 1
ATOM 698 C CA . LEU A 1 92 ? 2.482 1.652 3.854 1.00 81.44 92 LEU A CA 1
ATOM 699 C C . LEU A 1 92 ? 1.960 0.421 4.606 1.00 81.44 92 LEU A C 1
ATOM 701 O O . LEU A 1 92 ? 1.142 0.565 5.514 1.00 81.44 92 LEU A O 1
ATOM 705 N N . ILE A 1 93 ? 2.442 -0.777 4.261 1.00 77.56 93 ILE A N 1
ATOM 706 C CA . ILE A 1 93 ? 2.068 -2.021 4.952 1.00 77.56 93 ILE A CA 1
ATOM 707 C C . ILE A 1 93 ? 2.497 -1.954 6.414 1.00 77.56 93 ILE A C 1
ATOM 709 O O . ILE A 1 93 ? 1.704 -2.255 7.300 1.00 77.56 93 ILE A O 1
ATOM 713 N N . LEU A 1 94 ? 3.733 -1.535 6.668 1.00 82.94 94 LEU A N 1
ATOM 714 C CA . LEU A 1 94 ? 4.315 -1.482 8.001 1.00 82.94 94 LEU A CA 1
ATOM 715 C C . LEU A 1 94 ? 3.583 -0.477 8.904 1.00 82.94 94 LEU A C 1
ATOM 717 O O . LEU A 1 94 ? 3.251 -0.807 10.042 1.00 82.94 94 LEU A O 1
ATOM 721 N N . MET A 1 95 ? 3.252 0.708 8.385 1.00 81.12 95 MET A N 1
ATOM 722 C CA . MET A 1 95 ? 2.438 1.701 9.092 1.00 81.12 95 MET A CA 1
ATOM 723 C C . MET A 1 95 ? 1.009 1.218 9.336 1.00 81.12 95 MET A C 1
ATOM 725 O O . MET A 1 95 ? 0.483 1.399 10.434 1.00 81.12 95 MET A O 1
ATOM 729 N N . SER A 1 96 ? 0.391 0.567 8.349 1.00 76.06 96 SER A N 1
ATOM 730 C CA . SER A 1 96 ? -0.949 -0.006 8.499 1.00 76.06 96 SER A CA 1
ATOM 731 C C . SER A 1 96 ? -0.982 -1.102 9.569 1.00 76.06 96 SER A C 1
ATOM 733 O O . SER A 1 96 ? -1.858 -1.103 10.438 1.00 76.06 96 SER A O 1
ATOM 735 N N . LEU A 1 97 ? 0.012 -1.997 9.575 1.00 76.31 97 LEU A N 1
ATOM 736 C CA . LEU A 1 97 ? 0.137 -3.054 10.577 1.00 76.31 97 LEU A CA 1
ATOM 737 C C . LEU A 1 97 ? 0.350 -2.473 11.978 1.00 76.31 97 LEU A C 1
ATOM 739 O O . LEU A 1 97 ? -0.289 -2.923 12.924 1.00 76.31 97 LEU A O 1
ATOM 743 N N . ALA A 1 98 ? 1.200 -1.450 12.103 1.00 80.19 98 ALA A N 1
ATOM 744 C CA . ALA A 1 98 ? 1.456 -0.771 13.369 1.00 80.19 98 ALA A CA 1
ATOM 745 C C . ALA A 1 98 ? 0.198 -0.083 13.917 1.00 80.19 98 ALA A C 1
ATOM 747 O O . ALA A 1 98 ? -0.134 -0.257 15.090 1.00 80.19 98 ALA A O 1
ATOM 748 N N . LEU A 1 99 ? -0.545 0.637 13.069 1.00 74.81 99 LEU A N 1
ATOM 749 C CA . LEU A 1 99 ? -1.809 1.267 13.455 1.00 74.81 99 LEU A CA 1
ATOM 750 C C . LEU A 1 99 ? -2.854 0.218 13.860 1.00 74.81 99 LEU A C 1
ATOM 752 O O . LEU A 1 99 ? -3.576 0.383 14.845 1.00 74.81 99 LEU A O 1
ATOM 756 N N . THR A 1 100 ? -2.912 -0.897 13.139 1.00 73.06 100 THR A N 1
ATOM 757 C CA . THR A 1 100 ? -3.827 -1.996 13.459 1.00 73.06 100 THR A CA 1
ATOM 758 C C . THR A 1 100 ? -3.455 -2.668 14.786 1.00 73.06 100 THR A C 1
ATOM 760 O O . THR A 1 100 ? -4.322 -2.913 15.621 1.00 73.06 100 THR A O 1
ATOM 763 N N . ALA A 1 101 ? -2.167 -2.903 15.038 1.00 74.88 101 ALA A N 1
ATOM 764 C CA . ALA A 1 101 ? -1.689 -3.454 16.304 1.00 74.88 101 ALA A CA 1
ATOM 765 C C . ALA A 1 101 ? -1.996 -2.516 17.483 1.00 74.88 101 ALA A C 1
ATOM 767 O O . ALA A 1 101 ? -2.547 -2.963 18.489 1.00 74.88 101 ALA A O 1
ATOM 768 N N . ALA A 1 102 ? -1.732 -1.215 17.331 1.00 75.56 102 ALA A N 1
ATOM 769 C CA . ALA A 1 102 ? -2.019 -0.208 18.354 1.00 75.56 102 ALA A CA 1
ATOM 770 C C . ALA A 1 102 ? -3.522 -0.096 18.676 1.00 75.56 102 ALA A C 1
ATOM 772 O O . ALA A 1 102 ? -3.902 0.127 19.824 1.00 75.56 102 ALA A O 1
ATOM 773 N N . THR A 1 103 ? -4.394 -0.275 17.680 1.00 71.44 103 THR A N 1
ATOM 774 C CA . THR A 1 103 ? -5.856 -0.189 17.859 1.00 71.44 103 THR A CA 1
ATOM 775 C C . THR A 1 103 ? -6.497 -1.472 18.396 1.00 71.44 103 THR A C 1
ATOM 777 O O . THR A 1 103 ? -7.557 -1.398 19.033 1.00 71.44 103 THR A O 1
ATOM 780 N N . MET A 1 104 ? -5.894 -2.637 18.133 1.00 67.38 104 MET A N 1
ATOM 781 C CA . MET A 1 104 ? -6.346 -3.952 18.612 1.00 67.38 104 MET A CA 1
ATOM 782 C C . MET A 1 104 ? -5.835 -4.281 20.010 1.00 67.38 104 MET A C 1
ATOM 784 O O . MET A 1 104 ? -6.551 -4.904 20.793 1.00 67.38 104 MET A O 1
ATOM 788 N N . PHE A 1 105 ? -4.627 -3.832 20.345 1.00 75.31 105 PHE A N 1
ATOM 789 C CA . PHE A 1 105 ? -3.990 -4.148 21.615 1.00 75.31 105 PHE A CA 1
ATOM 790 C C . PHE A 1 105 ? -3.505 -2.879 22.333 1.00 75.31 105 PHE A C 1
ATOM 792 O O . PHE A 1 105 ? -2.301 -2.639 22.431 1.00 75.31 105 PHE A O 1
ATOM 799 N N . PRO A 1 106 ? -4.421 -2.087 22.926 1.00 69.38 106 PRO A N 1
ATOM 800 C CA . PRO A 1 106 ? -4.064 -0.865 23.653 1.00 69.38 106 PRO A CA 1
ATOM 801 C C . PRO A 1 106 ? -3.179 -1.107 24.888 1.00 69.38 106 PRO A C 1
ATOM 803 O O . 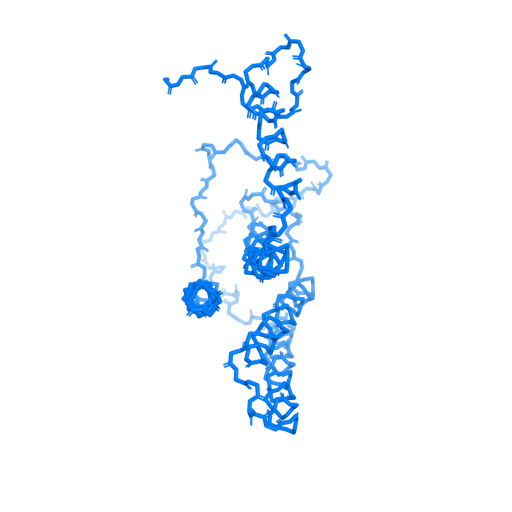PRO A 1 106 ? -2.641 -0.164 25.452 1.00 69.38 106 PRO A O 1
ATOM 806 N N . LYS A 1 107 ? -3.070 -2.367 25.341 1.00 71.19 107 LYS A N 1
ATOM 807 C CA . LYS A 1 107 ? -2.272 -2.784 26.505 1.00 71.19 107 LYS A CA 1
ATOM 808 C C . LYS A 1 107 ? -0.804 -3.085 26.173 1.00 71.19 107 LYS A C 1
ATOM 810 O O . LYS A 1 107 ? -0.040 -3.348 27.096 1.00 71.19 107 LYS A O 1
ATOM 815 N N . ILE A 1 108 ? -0.423 -3.089 24.893 1.00 72.81 108 ILE A N 1
ATOM 816 C CA . ILE A 1 108 ? 0.974 -3.257 24.470 1.00 72.81 108 ILE A CA 1
ATOM 817 C C . ILE A 1 108 ? 1.745 -1.998 24.869 1.00 72.81 108 ILE A C 1
ATOM 819 O O . ILE A 1 108 ? 1.293 -0.878 24.614 1.00 72.81 108 ILE A O 1
ATOM 823 N N . SER A 1 109 ? 2.905 -2.171 25.500 1.00 77.38 109 SER A N 1
ATOM 824 C CA . SER A 1 109 ? 3.749 -1.038 25.879 1.00 77.38 109 SER A CA 1
ATOM 825 C C . SER A 1 109 ? 4.274 -0.343 24.621 1.00 77.38 109 SER A C 1
ATOM 827 O O . SER A 1 109 ? 4.659 -0.999 23.654 1.00 77.38 109 SER A O 1
ATOM 829 N N . GLY A 1 110 ? 4.348 0.993 24.615 1.00 74.50 110 GLY A N 1
ATOM 830 C CA . GLY A 1 110 ? 4.832 1.749 23.446 1.00 74.50 110 GLY A CA 1
ATOM 831 C C . GLY A 1 110 ? 6.225 1.314 22.957 1.00 74.50 110 GLY A C 1
ATOM 832 O O . GLY A 1 110 ? 6.533 1.423 21.769 1.00 74.50 110 GLY A O 1
ATOM 833 N N . SER A 1 111 ? 7.043 0.747 23.848 1.00 78.00 111 SER A N 1
ATOM 834 C CA . SER A 1 111 ? 8.340 0.138 23.541 1.00 78.00 111 SER A CA 1
ATOM 835 C C . SER A 1 111 ? 8.244 -1.110 22.654 1.00 78.00 111 SER A C 1
ATOM 837 O O . SER A 1 111 ? 9.079 -1.280 21.769 1.00 78.00 111 SER A O 1
ATOM 839 N N . GLU A 1 112 ? 7.227 -1.952 22.836 1.00 81.31 112 GLU A N 1
ATOM 840 C CA . GLU A 1 112 ? 7.000 -3.171 22.045 1.00 81.31 112 GLU A CA 1
ATOM 841 C C . GLU A 1 112 ? 6.490 -2.833 20.639 1.00 81.31 112 GLU A C 1
ATOM 843 O O . GLU A 1 112 ? 6.911 -3.433 19.649 1.00 81.31 112 GLU A O 1
ATOM 848 N N . LEU A 1 113 ? 5.636 -1.810 20.525 1.00 82.00 113 LEU A N 1
ATOM 849 C CA . LEU A 1 113 ? 5.200 -1.303 19.223 1.00 82.00 113 LEU A CA 1
ATOM 850 C C . LEU A 1 113 ? 6.384 -0.696 18.450 1.00 82.00 113 LEU A C 1
ATOM 852 O O . LEU A 1 113 ? 6.547 -0.941 17.255 1.00 82.00 113 LEU A O 1
ATOM 856 N N . THR A 1 114 ? 7.238 0.060 19.146 1.00 84.75 114 THR A N 1
ATOM 857 C CA . THR A 1 114 ? 8.426 0.698 18.559 1.00 84.75 114 THR A CA 1
ATOM 858 C C . THR A 1 114 ? 9.461 -0.338 18.123 1.00 84.75 114 THR A C 1
ATOM 860 O O . THR A 1 114 ? 10.011 -0.225 17.028 1.00 84.75 114 THR A O 1
ATOM 863 N N . SER A 1 115 ? 9.710 -1.376 18.928 1.00 85.25 115 SER A N 1
ATOM 864 C CA . SER A 1 115 ? 10.647 -2.443 18.561 1.00 85.25 115 SER A CA 1
ATOM 865 C C . SER A 1 115 ? 10.143 -3.243 17.358 1.00 85.25 115 SER A C 1
ATOM 867 O O . SER A 1 115 ? 10.910 -3.468 16.422 1.00 85.25 115 SER A O 1
ATOM 869 N N . GLY A 1 116 ? 8.848 -3.576 17.313 1.00 85.06 116 GLY A N 1
ATOM 870 C CA . GLY A 1 116 ? 8.225 -4.213 16.151 1.00 85.06 116 GLY A CA 1
ATOM 871 C C . GLY A 1 116 ? 8.352 -3.368 14.879 1.00 85.06 116 GLY A C 1
ATOM 872 O O . GLY A 1 116 ? 8.689 -3.891 13.813 1.00 85.06 116 GLY A O 1
ATOM 873 N N . LEU A 1 117 ? 8.165 -2.051 15.000 1.00 86.94 117 LEU A N 1
ATOM 874 C CA . LEU A 1 117 ? 8.325 -1.104 13.897 1.00 86.94 117 LEU A CA 1
ATOM 875 C C . LEU A 1 117 ? 9.770 -1.049 13.385 1.00 86.94 117 LEU A C 1
ATOM 877 O O . LEU A 1 117 ? 9.997 -1.105 12.177 1.00 86.94 117 LEU A O 1
ATOM 881 N N . LEU A 1 118 ? 10.743 -0.973 14.296 1.00 87.94 118 LEU A N 1
ATOM 882 C CA . LEU A 1 118 ? 12.169 -0.933 13.965 1.00 87.94 118 LEU A CA 1
ATOM 883 C C . LEU A 1 118 ? 12.639 -2.234 13.309 1.00 87.94 118 LEU A C 1
ATOM 885 O O . LEU A 1 118 ? 13.359 -2.186 12.311 1.00 87.94 118 LEU A O 1
ATOM 889 N N . ILE A 1 119 ? 12.192 -3.386 13.814 1.00 89.25 119 ILE A N 1
ATOM 890 C CA . ILE A 1 119 ? 12.486 -4.693 13.214 1.00 89.25 119 ILE A CA 1
ATOM 891 C C . ILE A 1 119 ? 11.898 -4.758 11.803 1.00 89.25 119 ILE A C 1
ATOM 893 O O . ILE A 1 119 ? 12.6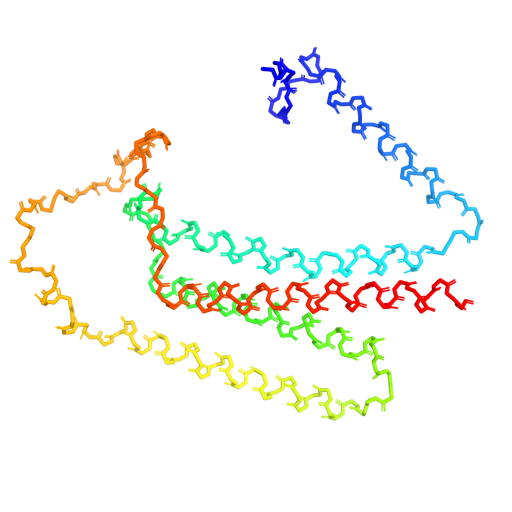12 -5.083 10.853 1.00 89.25 119 ILE A O 1
ATOM 897 N N . GLY A 1 120 ? 10.623 -4.396 11.637 1.00 86.56 120 GLY A N 1
ATOM 898 C CA . GLY A 1 120 ? 9.976 -4.378 10.325 1.00 86.56 120 GLY A CA 1
ATOM 899 C C . GLY A 1 120 ? 10.662 -3.426 9.338 1.00 86.56 120 GLY A C 1
ATOM 900 O O . GLY A 1 120 ? 10.813 -3.753 8.157 1.00 86.56 120 GLY A O 1
ATOM 901 N N . ALA A 1 121 ? 11.113 -2.262 9.810 1.00 88.00 121 ALA A N 1
ATOM 902 C CA . ALA A 1 121 ? 11.824 -1.288 8.990 1.00 88.00 121 ALA A CA 1
ATOM 903 C C . ALA A 1 121 ? 13.198 -1.829 8.572 1.00 88.00 121 ALA A C 1
ATOM 905 O O . ALA A 1 121 ? 13.560 -1.731 7.399 1.00 88.00 121 ALA A O 1
ATOM 906 N N . GLY A 1 122 ? 13.917 -2.475 9.495 1.00 89.25 122 GLY A N 1
ATOM 907 C CA . GLY A 1 122 ? 15.188 -3.142 9.223 1.00 89.25 122 GLY A CA 1
ATOM 908 C C . GLY A 1 122 ? 15.056 -4.264 8.191 1.00 89.25 122 GLY A C 1
ATOM 909 O O . GLY A 1 122 ? 15.821 -4.306 7.228 1.00 89.25 122 GLY A O 1
ATOM 910 N N . VAL A 1 123 ? 14.041 -5.126 8.324 1.00 87.88 123 VAL A N 1
ATOM 911 C CA . VAL A 1 123 ? 13.753 -6.195 7.349 1.00 87.88 123 VAL A CA 1
ATOM 912 C C . VAL A 1 123 ? 13.458 -5.615 5.965 1.00 87.88 123 VAL A C 1
ATOM 914 O O . VAL A 1 123 ? 14.012 -6.086 4.970 1.00 87.88 123 VAL A O 1
ATOM 917 N N . GLY A 1 124 ? 12.639 -4.563 5.893 1.00 84.81 124 GLY A N 1
ATOM 918 C CA . GLY A 1 124 ? 12.344 -3.873 4.637 1.00 84.81 124 GLY A CA 1
ATOM 919 C C . GLY A 1 124 ? 13.570 -3.256 3.983 1.00 84.81 124 GLY A C 1
ATOM 920 O O . GLY A 1 124 ? 13.771 -3.407 2.778 1.00 84.81 124 GLY A O 1
ATOM 921 N N . ALA A 1 125 ? 14.412 -2.598 4.780 1.00 85.69 125 ALA A N 1
ATOM 922 C CA . ALA A 1 125 ? 15.652 -2.000 4.308 1.00 85.69 125 ALA A CA 1
ATOM 923 C C . ALA A 1 125 ? 16.605 -3.066 3.749 1.00 85.69 125 ALA A C 1
ATOM 925 O O . ALA A 1 125 ? 17.123 -2.893 2.647 1.00 85.69 125 ALA A O 1
ATOM 926 N N . LEU A 1 126 ? 16.775 -4.195 4.447 1.00 86.25 126 LEU A N 1
ATOM 927 C CA . LEU A 1 126 ? 17.605 -5.315 3.989 1.00 86.25 126 LEU A CA 1
ATOM 928 C C . LEU A 1 126 ? 17.063 -5.952 2.704 1.00 86.25 126 LEU A C 1
ATOM 930 O O . LEU A 1 126 ? 17.827 -6.175 1.765 1.00 86.25 126 LEU A O 1
ATOM 934 N N . ALA A 1 127 ? 15.754 -6.200 2.625 1.00 82.06 127 ALA A N 1
ATOM 935 C CA . ALA A 1 127 ? 15.117 -6.737 1.423 1.00 82.06 127 ALA A CA 1
ATOM 936 C C . ALA A 1 127 ? 15.245 -5.773 0.228 1.00 82.06 127 ALA A C 1
ATOM 938 O O . ALA A 1 127 ? 15.548 -6.201 -0.890 1.00 82.06 127 ALA A O 1
ATOM 939 N N . GLY A 1 128 ? 15.076 -4.468 0.466 1.00 80.69 128 GLY A N 1
ATOM 940 C CA . GLY A 1 128 ? 15.269 -3.417 -0.532 1.00 80.69 128 GLY A CA 1
ATOM 941 C C . GLY A 1 128 ? 16.715 -3.339 -1.026 1.00 80.69 128 GLY A C 1
ATOM 942 O O . GLY A 1 128 ? 16.944 -3.287 -2.237 1.00 80.69 128 GLY A O 1
ATOM 943 N N . LEU A 1 129 ? 17.692 -3.413 -0.115 1.00 82.31 129 LEU A N 1
ATOM 944 C CA . LEU A 1 129 ? 19.117 -3.428 -0.454 1.00 82.31 129 LEU A CA 1
ATOM 945 C C . LEU A 1 129 ? 19.488 -4.681 -1.255 1.00 82.31 129 LEU A C 1
ATOM 947 O O . LEU A 1 129 ? 20.154 -4.576 -2.283 1.00 82.31 129 LEU A O 1
ATOM 951 N N . ALA A 1 130 ? 19.020 -5.859 -0.833 1.00 80.31 130 ALA A N 1
ATOM 952 C CA . ALA A 1 130 ? 19.256 -7.120 -1.532 1.00 80.31 130 ALA A CA 1
ATOM 953 C C . ALA A 1 130 ? 18.651 -7.109 -2.945 1.00 80.31 130 ALA A C 1
ATOM 955 O O . ALA A 1 130 ? 19.296 -7.555 -3.898 1.00 80.31 130 ALA A O 1
ATOM 956 N N . GLY A 1 131 ? 17.448 -6.546 -3.105 1.00 74.31 131 GLY A N 1
ATOM 957 C CA . GLY A 1 131 ? 16.822 -6.329 -4.410 1.00 74.31 131 GLY A CA 1
ATOM 958 C C . GLY A 1 131 ? 17.612 -5.353 -5.287 1.00 74.31 131 GLY A C 1
ATOM 959 O O . GLY A 1 131 ? 17.840 -5.628 -6.466 1.00 74.31 131 GLY A O 1
ATOM 960 N N . PHE A 1 132 ? 18.098 -4.251 -4.710 1.00 76.56 132 PHE A N 1
ATOM 961 C CA . PHE A 1 132 ? 18.922 -3.266 -5.413 1.00 76.56 132 PHE A CA 1
ATOM 962 C C . PHE A 1 132 ? 20.266 -3.856 -5.865 1.00 76.56 132 PHE A C 1
ATOM 964 O O . PHE A 1 132 ? 20.633 -3.718 -7.033 1.00 76.56 132 PHE A O 1
ATOM 971 N N . VAL A 1 133 ? 20.965 -4.584 -4.990 1.00 79.75 133 VAL A N 1
ATOM 972 C CA . VAL A 1 133 ? 22.227 -5.273 -5.306 1.00 79.75 133 VAL A CA 1
ATOM 973 C C . VAL A 1 133 ? 22.005 -6.349 -6.370 1.00 79.75 133 VAL A C 1
ATOM 975 O O . VAL A 1 133 ? 22.731 -6.381 -7.361 1.00 79.75 133 VAL A O 1
ATOM 978 N N . SER A 1 134 ? 20.948 -7.156 -6.250 1.00 72.81 134 SER A N 1
ATOM 979 C CA . SER A 1 134 ? 20.591 -8.164 -7.263 1.00 72.81 134 SER A CA 1
ATOM 980 C C . SER A 1 134 ? 20.251 -7.544 -8.622 1.00 72.81 134 SER A C 1
ATOM 982 O O . SER A 1 134 ? 20.486 -8.166 -9.654 1.00 72.81 134 SER A O 1
ATOM 984 N N . SER A 1 135 ? 19.730 -6.311 -8.643 1.00 67.69 135 SER A N 1
ATOM 985 C CA . SER A 1 135 ? 19.455 -5.571 -9.882 1.00 67.69 135 SER A CA 1
ATOM 986 C C . SER A 1 135 ? 20.699 -4.941 -10.524 1.00 67.69 135 SER A C 1
ATOM 988 O O . SER A 1 135 ? 20.684 -4.631 -11.715 1.00 67.69 135 SER A O 1
ATOM 990 N N . LYS A 1 136 ? 21.763 -4.743 -9.735 1.00 67.19 136 LYS A N 1
ATOM 991 C CA . LYS A 1 136 ? 23.059 -4.186 -10.153 1.00 67.19 136 LYS A CA 1
ATOM 992 C C . LYS A 1 136 ? 24.067 -5.268 -10.533 1.00 67.19 136 LYS A C 1
ATOM 994 O O . LYS A 1 136 ? 24.965 -4.984 -11.322 1.00 67.19 136 LYS A O 1
ATOM 999 N N . LEU A 1 137 ? 23.940 -6.484 -9.993 1.0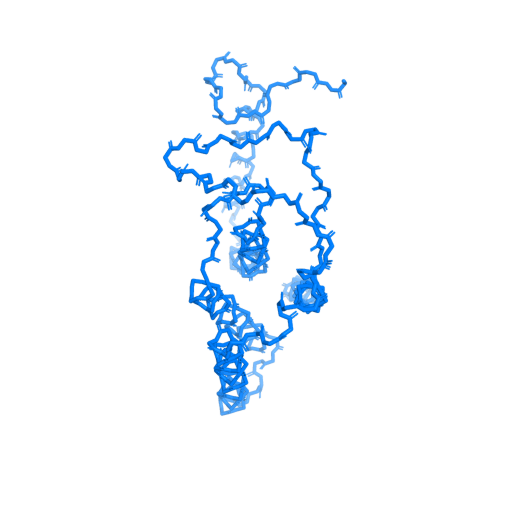0 60.06 137 LEU A N 1
ATOM 1000 C CA . LEU A 1 137 ? 24.757 -7.606 -10.439 1.00 60.06 137 LEU A CA 1
ATOM 1001 C C . LEU A 1 137 ? 24.427 -7.903 -11.909 1.00 60.06 137 LEU A C 1
ATOM 1003 O O . LEU A 1 137 ? 23.250 -8.085 -12.240 1.00 60.06 137 LEU A O 1
ATOM 1007 N N . PRO A 1 138 ? 25.437 -7.980 -12.797 1.00 49.25 138 PRO A N 1
ATOM 1008 C CA . PRO A 1 138 ? 25.219 -8.416 -14.163 1.00 49.25 138 PRO A CA 1
ATOM 1009 C C . PRO A 1 138 ? 24.637 -9.820 -14.078 1.00 49.25 138 PRO A C 1
ATOM 1011 O O . PRO A 1 138 ? 25.289 -10.762 -13.628 1.00 49.25 138 PRO A O 1
ATOM 1014 N N . SER A 1 139 ? 23.360 -9.945 -14.429 1.00 48.12 139 SER A N 1
ATOM 1015 C CA . SER A 1 139 ? 22.679 -11.227 -14.469 1.00 48.12 139 SER A CA 1
ATOM 1016 C C . SER A 1 139 ? 23.360 -12.084 -15.531 1.00 48.12 139 SER A C 1
ATOM 1018 O O . SER A 1 139 ? 22.930 -12.116 -16.678 1.00 48.12 139 SER A O 1
ATOM 1020 N N . ARG A 1 140 ? 24.387 -12.840 -15.125 1.00 44.16 140 ARG A N 1
ATOM 1021 C CA . ARG A 1 140 ? 25.009 -13.931 -15.895 1.00 44.16 140 ARG A CA 1
ATOM 1022 C C . ARG A 1 140 ? 23.971 -14.975 -16.341 1.00 44.16 140 ARG A C 1
ATOM 1024 O O . ARG A 1 140 ? 24.212 -15.783 -17.221 1.00 44.16 140 ARG A O 1
ATOM 1031 N N . LYS A 1 141 ? 22.772 -14.927 -15.750 1.00 40.53 141 LYS A N 1
ATOM 1032 C CA . LYS A 1 141 ? 21.601 -15.734 -16.099 1.00 40.53 141 LYS A CA 1
ATOM 1033 C C . LYS A 1 141 ? 20.775 -15.201 -17.280 1.00 40.53 141 LYS A C 1
ATOM 1035 O O . LYS A 1 141 ? 19.826 -15.869 -17.677 1.00 40.53 141 LYS A O 1
ATOM 1040 N N . LYS A 1 142 ? 21.106 -14.030 -17.838 1.00 40.31 142 LYS A N 1
ATOM 1041 C CA . LYS A 1 142 ? 20.458 -13.499 -19.050 1.00 40.31 142 LYS A CA 1
ATOM 1042 C C . LYS A 1 142 ? 21.058 -14.074 -20.343 1.00 40.31 142 LYS A C 1
ATOM 1044 O O . LYS A 1 142 ? 20.458 -13.915 -21.392 1.00 40.31 142 LYS A O 1
ATOM 1049 N N . GLU A 1 143 ? 22.185 -14.780 -20.250 1.00 38.53 143 GLU A N 1
ATOM 1050 C CA . GLU A 1 143 ? 22.886 -15.375 -21.397 1.00 38.53 143 GLU A CA 1
ATOM 1051 C C . GLU A 1 143 ? 22.344 -16.772 -21.762 1.00 38.53 143 GLU A C 1
ATOM 1053 O O . GLU A 1 143 ? 22.260 -17.112 -22.932 1.00 38.53 143 GLU A O 1
ATOM 1058 N N . ILE A 1 144 ? 21.842 -17.552 -20.793 1.00 37.28 144 ILE A N 1
ATOM 1059 C CA . ILE A 1 144 ? 21.339 -18.922 -21.053 1.00 37.28 144 ILE A CA 1
ATOM 1060 C C . ILE A 1 144 ? 19.907 -18.929 -21.630 1.00 37.28 144 ILE A C 1
ATOM 1062 O O . ILE A 1 144 ? 19.512 -19.876 -22.298 1.00 37.28 144 ILE A O 1
ATOM 1066 N N . ALA A 1 145 ? 19.121 -17.864 -21.427 1.00 39.97 145 ALA A N 1
ATOM 1067 C CA . ALA A 1 145 ? 17.790 -17.722 -22.039 1.00 39.97 145 ALA A CA 1
ATOM 1068 C C . ALA A 1 145 ? 17.813 -16.971 -23.386 1.00 39.97 145 ALA A C 1
ATOM 1070 O O . ALA A 1 145 ? 16.770 -16.811 -24.013 1.00 39.97 145 ALA A O 1
ATOM 1071 N N . MET A 1 146 ? 18.987 -16.498 -23.812 1.00 40.12 146 MET A N 1
ATOM 1072 C CA . MET A 1 146 ? 19.211 -15.760 -25.060 1.00 40.12 146 MET A CA 1
ATOM 1073 C C . MET A 1 146 ? 19.960 -16.636 -26.075 1.00 40.12 146 MET A C 1
ATOM 1075 O O . MET A 1 146 ? 20.761 -16.148 -26.859 1.00 40.12 146 MET A O 1
ATOM 1079 N N . GLY A 1 147 ? 19.725 -17.948 -26.005 1.00 35.09 147 GLY A N 1
ATOM 1080 C CA . GLY A 1 147 ? 20.270 -18.936 -26.930 1.00 35.09 147 GLY A CA 1
ATOM 1081 C C . GLY A 1 147 ? 19.278 -19.438 -27.977 1.00 35.09 147 GLY A C 1
ATOM 1082 O O . GLY A 1 147 ? 19.670 -20.304 -28.736 1.00 35.09 147 GLY A O 1
ATOM 1083 N N . GLU A 1 148 ? 18.024 -18.957 -28.017 1.00 41.88 148 GLU A N 1
ATOM 1084 C CA . GLU A 1 148 ? 17.031 -19.472 -28.985 1.00 41.88 148 GLU A CA 1
ATOM 1085 C C . GLU A 1 148 ? 15.883 -18.493 -29.304 1.00 41.88 148 GLU A C 1
ATOM 1087 O O . GLU A 1 148 ? 14.708 -18.852 -29.341 1.00 41.88 148 GLU A O 1
ATOM 1092 N N . ALA A 1 149 ? 16.190 -17.214 -29.509 1.00 36.75 149 ALA A N 1
ATOM 1093 C CA . ALA A 1 149 ? 15.233 -16.298 -30.131 1.00 36.75 149 ALA A CA 1
ATOM 1094 C C . ALA A 1 149 ? 15.993 -15.246 -30.935 1.00 36.75 149 ALA A C 1
ATOM 1096 O O . ALA A 1 149 ? 16.288 -14.154 -30.447 1.00 36.75 149 ALA A O 1
ATOM 1097 N N . ASP A 1 150 ? 16.320 -15.615 -32.170 1.00 36.53 150 ASP A N 1
ATOM 1098 C CA . ASP A 1 150 ? 16.685 -14.696 -33.241 1.00 36.53 150 ASP A CA 1
ATOM 1099 C C . ASP A 1 150 ? 15.457 -13.844 -33.605 1.00 36.53 150 ASP A C 1
ATOM 1101 O O . ASP A 1 150 ? 14.706 -14.118 -34.539 1.00 36.53 150 ASP A O 1
ATOM 1105 N N . HIS A 1 151 ? 15.186 -12.835 -32.781 1.00 44.47 151 HIS A N 1
ATOM 1106 C CA . HIS A 1 151 ? 14.348 -11.714 -33.168 1.00 44.47 151 HIS A CA 1
ATOM 1107 C C . HIS A 1 151 ? 15.243 -10.477 -33.170 1.00 44.47 151 HIS A C 1
ATOM 1109 O O . HIS A 1 151 ? 15.795 -10.146 -32.112 1.00 44.47 151 HIS A O 1
ATOM 1115 N N . PRO A 1 152 ? 15.414 -9.795 -34.319 1.00 39.62 152 PRO A N 1
ATOM 1116 C CA . PRO A 1 152 ? 16.154 -8.549 -34.357 1.00 39.62 152 PRO A CA 1
ATOM 1117 C C . PRO A 1 152 ? 15.513 -7.621 -33.333 1.00 39.62 152 PRO A C 1
ATOM 1119 O O . PRO A 1 152 ? 14.302 -7.403 -33.340 1.00 39.62 152 PRO A O 1
ATOM 1122 N N . VAL A 1 153 ? 16.320 -7.157 -32.381 1.00 45.81 153 VAL A N 1
ATOM 1123 C CA . VAL A 1 153 ? 15.876 -6.264 -31.315 1.00 45.81 153 VAL A CA 1
ATOM 1124 C C . VAL A 1 153 ? 15.564 -4.920 -31.966 1.00 45.81 153 VAL A C 1
ATOM 1126 O O . VAL A 1 153 ? 16.408 -4.021 -31.987 1.00 45.81 153 VAL A O 1
ATOM 1129 N N . GLU A 1 154 ? 14.362 -4.793 -32.531 1.00 49.06 154 GLU A N 1
ATOM 1130 C CA . GLU A 1 154 ? 13.786 -3.507 -32.890 1.00 49.06 154 GLU A CA 1
ATOM 1131 C C . GLU A 1 154 ? 13.755 -2.691 -31.600 1.00 49.06 154 GLU A C 1
ATOM 1133 O O . GLU A 1 154 ? 13.004 -2.965 -30.659 1.00 49.06 154 GLU A O 1
ATOM 1138 N N . HIS A 1 155 ? 14.668 -1.727 -31.511 1.00 52.28 155 HIS A N 1
ATOM 1139 C CA . HIS A 1 155 ? 14.612 -0.688 -30.504 1.00 52.28 155 HIS A CA 1
ATOM 1140 C C . HIS A 1 155 ? 13.330 0.090 -30.779 1.00 52.28 155 HIS A C 1
ATOM 1142 O O . HIS A 1 155 ? 13.331 1.024 -31.573 1.00 52.28 155 HIS A O 1
ATOM 1148 N N . PHE A 1 156 ? 12.222 -0.334 -30.171 1.00 54.44 156 PHE A N 1
ATOM 1149 C CA . PHE A 1 156 ? 10.994 0.441 -30.180 1.00 54.44 156 PHE A CA 1
ATOM 1150 C C . PHE A 1 156 ? 11.320 1.810 -29.595 1.00 54.44 156 PHE A C 1
ATOM 1152 O O . PHE A 1 156 ? 11.594 1.940 -28.397 1.00 54.44 156 PHE A O 1
ATOM 1159 N N . ASP A 1 157 ? 11.346 2.812 -30.469 1.00 60.72 157 ASP A N 1
ATOM 1160 C CA . ASP A 1 157 ? 11.620 4.180 -30.085 1.00 60.72 157 ASP A CA 1
ATOM 1161 C C . ASP A 1 157 ? 10.508 4.630 -29.136 1.00 60.72 157 ASP A C 1
ATOM 1163 O O . ASP A 1 157 ? 9.316 4.464 -29.431 1.00 60.72 157 ASP A O 1
ATOM 1167 N N . LYS A 1 158 ? 10.884 5.129 -27.955 1.00 64.81 158 LYS A N 1
ATOM 1168 C CA . LYS A 1 158 ? 9.935 5.429 -26.867 1.00 64.81 158 LYS A CA 1
ATOM 1169 C C . LYS A 1 158 ? 8.823 6.364 -27.334 1.00 64.81 158 LYS A C 1
ATOM 1171 O O . LYS A 1 158 ? 7.679 6.213 -26.907 1.00 64.81 158 LYS A O 1
ATOM 1176 N N . ASP A 1 159 ? 9.167 7.250 -28.260 1.00 68.25 159 ASP A N 1
ATOM 1177 C CA . ASP A 1 159 ? 8.301 8.288 -28.804 1.00 68.25 159 ASP A CA 1
ATOM 1178 C C . ASP A 1 159 ? 7.287 7.754 -29.832 1.00 68.25 159 ASP A C 1
ATOM 1180 O O . ASP A 1 159 ? 6.263 8.390 -30.077 1.00 68.25 159 ASP A O 1
ATOM 1184 N N . THR A 1 160 ? 7.516 6.560 -30.391 1.00 72.38 160 THR A N 1
ATOM 1185 C CA . THR A 1 160 ? 6.641 5.944 -31.409 1.00 72.38 160 THR A CA 1
ATOM 1186 C C . THR A 1 160 ? 5.771 4.817 -30.836 1.00 72.38 160 THR A C 1
ATOM 1188 O O . THR A 1 160 ? 4.858 4.323 -31.503 1.00 72.38 160 THR A O 1
ATOM 1191 N N . TRP A 1 161 ? 6.001 4.415 -29.581 1.00 71.25 161 TRP A N 1
ATOM 1192 C CA . TRP A 1 161 ? 5.275 3.304 -28.966 1.00 71.25 161 TRP A CA 1
ATOM 1193 C C . TRP A 1 161 ? 3.768 3.577 -28.847 1.00 71.25 161 TRP A C 1
ATOM 1195 O O . TRP A 1 161 ? 3.326 4.555 -28.240 1.00 71.25 161 TRP A O 1
ATOM 1205 N N . ARG A 1 162 ? 2.965 2.652 -29.379 1.00 70.81 162 ARG A N 1
ATOM 1206 C CA . ARG A 1 162 ? 1.505 2.611 -29.235 1.00 70.81 162 ARG A CA 1
ATOM 1207 C C . ARG A 1 162 ? 1.150 1.299 -28.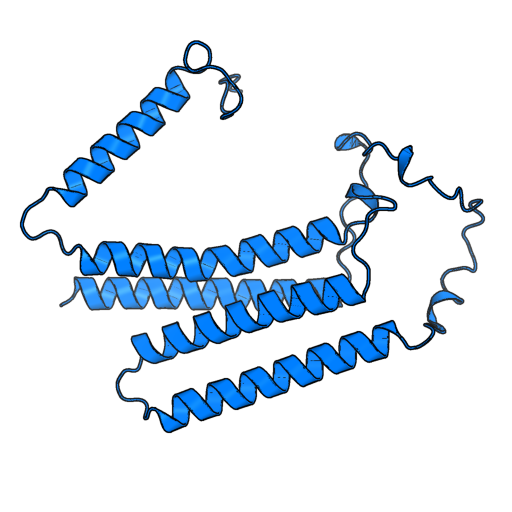550 1.00 70.81 162 ARG A C 1
ATOM 1209 O O . ARG A 1 162 ? 1.550 0.242 -29.024 1.00 70.81 162 ARG A O 1
ATOM 1216 N N . THR A 1 163 ? 0.405 1.361 -27.447 1.00 67.25 163 THR A N 1
ATOM 1217 C CA . THR A 1 163 ? -0.036 0.157 -26.729 1.00 67.25 163 THR A CA 1
ATOM 1218 C C . THR A 1 163 ? -0.851 -0.745 -27.666 1.00 67.25 163 THR A C 1
ATOM 1220 O O . THR A 1 163 ? -1.847 -0.256 -28.215 1.00 67.25 163 THR A O 1
ATOM 1223 N N . PRO A 1 164 ? -0.466 -2.022 -27.857 1.00 69.94 164 PRO A N 1
ATOM 1224 C CA . PRO A 1 164 ? -1.212 -2.954 -28.694 1.00 69.94 164 PRO A CA 1
ATOM 1225 C C . PRO A 1 164 ? -2.663 -3.136 -28.211 1.00 69.94 164 PRO A C 1
ATOM 1227 O O . PRO A 1 164 ? -2.941 -2.965 -27.019 1.00 69.94 164 PRO A O 1
ATOM 1230 N N . PRO A 1 165 ? -3.601 -3.492 -29.106 1.00 70.25 165 PRO A N 1
ATOM 1231 C CA . PRO A 1 165 ? -4.976 -3.825 -28.738 1.00 70.25 165 PRO A CA 1
ATOM 1232 C C . PRO A 1 165 ? -5.040 -4.903 -27.639 1.00 70.25 165 PRO A C 1
ATOM 1234 O O . PRO A 1 165 ? -4.323 -5.903 -27.701 1.00 70.25 165 PRO A O 1
ATOM 1237 N N . LEU A 1 166 ? -5.895 -4.699 -26.624 1.00 61.69 166 LEU A N 1
ATOM 1238 C CA . LEU A 1 166 ? -5.958 -5.520 -25.398 1.00 61.69 166 LEU A CA 1
ATOM 1239 C C . LEU A 1 166 ? -6.234 -7.015 -25.655 1.00 61.69 166 LEU A C 1
ATOM 1241 O O . LEU A 1 166 ? -5.893 -7.855 -24.828 1.00 61.69 166 LEU A O 1
ATOM 1245 N N . ASP A 1 167 ? -6.860 -7.340 -26.781 1.00 68.81 167 ASP A N 1
ATOM 1246 C CA . ASP A 1 167 ? -7.185 -8.687 -27.257 1.00 68.81 167 ASP A CA 1
ATOM 1247 C C . ASP A 1 167 ? -5.970 -9.456 -27.802 1.00 68.81 167 ASP A C 1
ATOM 1249 O O . ASP A 1 167 ? -5.989 -10.685 -27.848 1.00 68.81 167 ASP A O 1
ATOM 1253 N N . THR A 1 168 ? -4.899 -8.742 -28.157 1.00 65.25 168 THR A N 1
ATOM 1254 C CA . THR A 1 168 ? -3.638 -9.312 -28.666 1.00 65.25 168 THR A CA 1
ATOM 1255 C C . THR A 1 168 ? -2.549 -9.432 -27.601 1.00 65.25 168 THR A C 1
ATOM 1257 O O . THR A 1 168 ? -1.494 -10.010 -27.861 1.00 65.25 168 THR A O 1
ATOM 1260 N N . LEU A 1 169 ? -2.795 -8.920 -26.389 1.00 60.91 169 LEU A N 1
ATOM 1261 C CA . LEU A 1 169 ? -1.818 -8.954 -25.307 1.00 60.91 169 LEU A CA 1
ATOM 1262 C C . LEU A 1 169 ? -1.645 -10.385 -24.761 1.00 60.91 169 LEU A C 1
ATOM 1264 O O . LEU A 1 169 ? -2.631 -11.018 -24.360 1.00 60.91 169 LEU A O 1
ATOM 1268 N N . PRO A 1 170 ? -0.406 -10.910 -24.690 1.00 61.66 170 PRO A N 1
ATOM 1269 C CA . PRO A 1 170 ? -0.136 -12.153 -23.986 1.00 61.66 170 PRO A CA 1
ATOM 1270 C C . PRO A 1 170 ? -0.556 -12.032 -22.516 1.00 61.66 170 PRO A C 1
ATOM 1272 O O . PRO A 1 170 ? -0.453 -10.977 -21.895 1.00 61.66 170 PRO A O 1
ATOM 1275 N N . LYS A 1 171 ? -1.031 -13.133 -21.920 1.00 55.72 171 LYS A N 1
ATOM 1276 C CA . LYS A 1 171 ? -1.366 -13.148 -20.488 1.00 55.72 171 LYS A CA 1
ATOM 1277 C C . LYS A 1 171 ? -0.124 -12.810 -19.659 1.00 55.72 171 LYS A C 1
ATOM 1279 O O . LYS A 1 171 ? 0.908 -13.460 -19.826 1.00 55.72 171 LYS A O 1
ATOM 1284 N N . ALA A 1 172 ? -0.277 -11.877 -18.715 1.00 58.44 172 ALA A N 1
ATOM 1285 C CA . ALA A 1 172 ? 0.775 -11.451 -17.795 1.00 58.44 172 ALA A CA 1
ATOM 1286 C C . ALA A 1 172 ? 1.520 -12.657 -17.188 1.00 58.44 172 ALA A C 1
ATOM 1288 O O . ALA A 1 172 ? 0.954 -13.462 -16.436 1.00 58.44 172 ALA A O 1
ATOM 1289 N N . LYS A 1 173 ? 2.810 -12.799 -17.518 1.00 58.22 173 LYS A N 1
ATOM 1290 C CA . LYS A 1 173 ? 3.669 -13.877 -17.008 1.00 58.22 173 LYS A CA 1
ATOM 1291 C C . LYS A 1 173 ? 4.126 -13.528 -15.591 1.00 58.22 173 LYS A C 1
ATOM 1293 O O . LYS A 1 173 ? 5.118 -12.835 -15.383 1.00 58.22 173 LYS A O 1
ATOM 1298 N N . ILE A 1 174 ? 3.385 -14.006 -14.593 1.00 53.75 174 ILE A N 1
ATOM 1299 C CA . ILE A 1 174 ? 3.675 -13.741 -13.176 1.00 53.75 174 ILE A CA 1
ATOM 1300 C C . ILE A 1 174 ? 4.955 -14.491 -12.762 1.00 53.75 174 ILE A C 1
ATOM 1302 O O . ILE A 1 174 ? 4.939 -15.710 -12.582 1.00 53.75 174 ILE A O 1
ATOM 1306 N N . HIS A 1 175 ? 6.067 -13.767 -12.607 1.00 61.38 175 HIS A N 1
ATOM 1307 C CA . HIS A 1 175 ? 7.335 -14.298 -12.097 1.00 61.38 175 HIS A CA 1
ATOM 1308 C C . HIS A 1 175 ? 7.203 -14.774 -10.630 1.00 61.38 175 HIS A C 1
ATOM 1310 O O . HIS A 1 175 ? 6.389 -14.268 -9.861 1.00 61.38 175 HIS A O 1
ATOM 1316 N N . ILE A 1 176 ? 8.011 -15.749 -10.199 1.00 49.88 176 ILE A N 1
ATOM 1317 C CA . ILE A 1 176 ? 7.914 -16.362 -8.854 1.00 49.88 176 ILE A CA 1
ATOM 1318 C C . ILE A 1 176 ? 8.018 -15.323 -7.724 1.00 49.88 176 ILE A C 1
ATOM 1320 O O . ILE A 1 176 ? 7.282 -15.398 -6.743 1.00 49.88 176 ILE A O 1
ATOM 1324 N N . THR A 1 177 ? 8.860 -14.302 -7.885 1.00 57.38 177 THR A N 1
ATOM 1325 C CA . THR A 1 177 ? 8.997 -13.206 -6.912 1.00 57.38 177 THR A CA 1
ATOM 1326 C C . THR A 1 177 ? 7.737 -12.343 -6.802 1.00 57.38 177 THR A C 1
ATOM 1328 O O . THR A 1 177 ? 7.346 -11.984 -5.692 1.00 57.38 177 THR A O 1
ATOM 1331 N N . SER A 1 178 ? 7.045 -12.058 -7.912 1.00 60.69 178 SER A N 1
ATOM 1332 C CA . SER A 1 178 ? 5.766 -11.337 -7.873 1.00 60.69 178 SER A CA 1
ATOM 1333 C C . SER A 1 178 ? 4.629 -12.214 -7.353 1.00 60.69 178 SER A C 1
ATOM 1335 O O . SER A 1 178 ? 3.736 -11.705 -6.683 1.00 60.69 178 SER A O 1
ATOM 1337 N N . ARG A 1 179 ? 4.692 -13.539 -7.544 1.00 64.38 179 ARG A N 1
ATOM 1338 C CA . ARG A 1 179 ? 3.747 -14.489 -6.934 1.00 64.38 179 ARG A CA 1
ATOM 1339 C C . ARG A 1 179 ? 3.874 -14.535 -5.406 1.00 64.38 179 ARG A C 1
ATOM 1341 O O . ARG A 1 179 ? 2.854 -14.551 -4.717 1.00 64.38 179 ARG A O 1
ATOM 1348 N N . VAL A 1 180 ? 5.098 -14.508 -4.872 1.00 64.81 180 VAL A N 1
ATOM 1349 C CA . VAL A 1 180 ? 5.333 -14.409 -3.420 1.00 64.81 180 VAL A CA 1
ATOM 1350 C C . VAL A 1 180 ? 4.809 -13.074 -2.890 1.00 64.81 180 VAL A C 1
ATOM 1352 O O . VAL A 1 180 ? 4.022 -13.075 -1.947 1.00 64.81 180 VAL A O 1
ATOM 1355 N N . GLY A 1 181 ? 5.139 -11.953 -3.542 1.00 67.62 181 GLY A N 1
ATOM 1356 C CA . GLY A 1 181 ? 4.630 -10.629 -3.158 1.00 67.62 181 GLY A CA 1
ATOM 1357 C C . GLY A 1 181 ? 3.099 -10.536 -3.181 1.00 67.62 181 GLY A C 1
ATOM 1358 O O . GLY A 1 181 ? 2.497 -10.016 -2.246 1.00 67.62 181 GLY A O 1
ATOM 1359 N N . LEU A 1 182 ? 2.454 -11.119 -4.195 1.00 71.00 182 LEU A N 1
ATOM 1360 C CA . LEU A 1 182 ? 0.994 -11.206 -4.287 1.00 71.00 182 LEU A CA 1
ATOM 1361 C C . LEU A 1 182 ? 0.388 -12.084 -3.190 1.00 71.00 182 LEU A C 1
ATOM 1363 O O . LEU A 1 182 ? -0.671 -11.756 -2.665 1.00 71.00 182 LEU A O 1
ATOM 1367 N N . THR A 1 183 ? 1.050 -13.181 -2.821 1.00 73.69 183 THR A N 1
ATOM 1368 C CA . THR A 1 183 ? 0.597 -14.042 -1.719 1.00 73.69 183 THR A CA 1
ATOM 1369 C C . THR A 1 183 ? 0.686 -13.309 -0.385 1.00 73.69 183 THR A C 1
ATOM 1371 O O . THR A 1 183 ? -0.280 -13.318 0.373 1.00 73.69 183 THR A O 1
ATOM 1374 N N . VAL A 1 184 ? 1.798 -12.612 -0.130 1.00 70.69 184 VAL A N 1
ATOM 1375 C CA . VAL A 1 184 ? 1.982 -11.776 1.067 1.00 70.69 184 VAL A CA 1
ATOM 1376 C C . VAL A 1 184 ? 0.931 -10.669 1.117 1.00 70.69 184 VAL A C 1
ATOM 1378 O O . VAL A 1 184 ? 0.284 -10.496 2.146 1.00 70.69 184 VAL A O 1
ATOM 1381 N N . LEU A 1 185 ? 0.691 -9.976 -0.000 1.00 71.38 185 LEU A N 1
ATOM 1382 C CA . LEU A 1 185 ? -0.356 -8.959 -0.091 1.00 71.38 185 LEU A CA 1
ATOM 1383 C C . LEU A 1 185 ? -1.742 -9.549 0.187 1.00 71.38 185 LEU A C 1
ATOM 1385 O O . LEU A 1 185 ? -2.525 -8.956 0.922 1.00 71.38 185 LEU A O 1
ATOM 1389 N N . ARG A 1 186 ? -2.056 -10.715 -0.385 1.00 77.38 186 ARG A N 1
ATOM 1390 C CA . ARG A 1 186 ? -3.340 -11.391 -0.168 1.00 77.38 186 ARG A CA 1
ATOM 1391 C C . ARG A 1 186 ? -3.526 -11.767 1.298 1.00 77.38 186 ARG A C 1
ATOM 1393 O O . ARG A 1 186 ? -4.615 -11.597 1.832 1.00 77.38 186 ARG A O 1
ATOM 1400 N N . LEU A 1 187 ? -2.466 -12.239 1.945 1.00 78.94 187 LEU A N 1
ATOM 1401 C CA . LEU A 1 187 ? -2.478 -12.603 3.358 1.00 78.94 187 LEU A CA 1
ATOM 1402 C C . LEU A 1 187 ? -2.639 -11.361 4.247 1.00 78.94 187 LEU A C 1
ATOM 1404 O O . LEU A 1 187 ? -3.455 -11.386 5.165 1.00 78.94 187 LEU A O 1
ATOM 1408 N N . TYR A 1 188 ? -1.965 -10.254 3.910 1.00 77.19 188 TYR A N 1
ATOM 1409 C CA . TYR A 1 188 ? -2.185 -8.942 4.528 1.00 77.19 188 TYR A CA 1
ATOM 1410 C C . TYR A 1 188 ? -3.636 -8.472 4.370 1.00 77.19 188 TYR A C 1
ATOM 1412 O O . TYR A 1 188 ? -4.249 -8.081 5.357 1.00 77.19 188 TYR A O 1
ATOM 1420 N N . LEU A 1 189 ? -4.208 -8.552 3.164 1.00 76.88 189 LEU A N 1
ATOM 1421 C CA . LEU A 1 189 ? -5.594 -8.153 2.902 1.00 76.88 189 LEU A CA 1
ATOM 1422 C C . LEU A 1 189 ? -6.583 -8.961 3.742 1.00 76.88 189 LEU A C 1
ATOM 1424 O O . LEU A 1 189 ? -7.483 -8.383 4.344 1.00 76.88 189 LEU A O 1
ATOM 1428 N N . VAL A 1 190 ? -6.404 -10.282 3.812 1.00 80.19 190 VAL A N 1
ATOM 1429 C CA . VAL A 1 190 ? -7.257 -11.154 4.632 1.00 80.19 190 VAL A CA 1
ATOM 1430 C C . VAL A 1 190 ? -7.125 -10.796 6.110 1.00 80.19 190 VAL A C 1
ATOM 1432 O O . VAL A 1 190 ? -8.140 -10.564 6.761 1.00 80.19 190 VAL A O 1
ATOM 1435 N N . MET A 1 191 ? -5.895 -10.689 6.623 1.00 77.19 191 MET A N 1
ATOM 1436 C CA . MET A 1 191 ? -5.631 -10.251 7.998 1.00 77.19 191 MET A CA 1
ATOM 1437 C C . MET A 1 191 ? -6.308 -8.914 8.298 1.00 77.19 191 MET A C 1
ATOM 1439 O O . MET A 1 191 ? -7.019 -8.791 9.289 1.00 77.19 191 MET A O 1
ATOM 1443 N N . ALA A 1 192 ? -6.137 -7.921 7.432 1.00 71.50 192 ALA A N 1
ATOM 1444 C CA . ALA A 1 192 ? -6.654 -6.589 7.679 1.00 71.50 192 ALA A CA 1
ATOM 1445 C C . ALA A 1 192 ? -8.191 -6.534 7.616 1.00 71.50 192 ALA A C 1
ATOM 1447 O O . ALA A 1 192 ? -8.806 -5.886 8.458 1.00 71.50 192 ALA A O 1
ATOM 1448 N N . VAL A 1 193 ? -8.828 -7.270 6.695 1.00 76.94 193 VAL A N 1
ATOM 1449 C CA . VAL A 1 193 ? -10.296 -7.408 6.660 1.00 76.94 193 VAL A CA 1
ATOM 1450 C C . VAL A 1 193 ? -10.810 -8.070 7.937 1.00 76.94 193 VAL A C 1
ATOM 1452 O O . VAL A 1 193 ? -11.752 -7.561 8.541 1.00 76.94 193 VAL A O 1
ATOM 1455 N N . VAL A 1 194 ? -10.180 -9.161 8.383 1.00 80.00 194 VAL A N 1
ATOM 1456 C CA . VAL A 1 194 ? -10.549 -9.841 9.637 1.00 80.00 194 VAL A CA 1
ATOM 1457 C C . VAL A 1 194 ? -10.440 -8.883 10.822 1.00 80.00 194 VAL A C 1
ATOM 1459 O O . VAL A 1 194 ? -11.368 -8.790 11.621 1.00 80.00 194 VAL A O 1
ATOM 1462 N N . LEU A 1 195 ? -9.349 -8.123 10.912 1.00 72.06 195 LEU A N 1
ATOM 1463 C CA . LEU A 1 195 ? -9.123 -7.171 12.001 1.00 72.06 195 LEU A CA 1
ATOM 1464 C C . LEU A 1 195 ? -10.139 -6.022 11.983 1.00 72.06 195 LEU A C 1
ATOM 1466 O O . LEU A 1 195 ? -10.627 -5.630 13.041 1.00 72.06 195 LEU A O 1
ATOM 1470 N N . VAL A 1 196 ? -10.529 -5.529 10.804 1.00 72.38 196 VAL A N 1
ATOM 1471 C CA . VAL A 1 196 ? -11.604 -4.531 10.680 1.00 72.38 196 VAL A CA 1
ATOM 1472 C C . VAL A 1 196 ? -12.944 -5.101 11.122 1.00 72.38 196 VAL A C 1
ATOM 1474 O O . VAL A 1 196 ? -13.648 -4.440 11.879 1.00 72.38 196 VAL A O 1
ATOM 1477 N N . VAL A 1 197 ? -13.286 -6.326 10.719 1.00 76.56 197 VAL A N 1
ATOM 1478 C CA . VAL A 1 197 ? -14.527 -6.986 11.157 1.00 76.56 197 VAL A CA 1
ATOM 1479 C C . VAL A 1 197 ? -14.545 -7.145 12.676 1.00 76.56 197 VAL A C 1
ATOM 1481 O O . VAL A 1 197 ? -15.538 -6.792 13.309 1.00 76.56 197 VAL A O 1
ATOM 1484 N N . ILE A 1 198 ? -13.438 -7.601 13.272 1.00 75.75 198 ILE A N 1
ATOM 1485 C CA . ILE A 1 198 ? -13.299 -7.711 14.730 1.00 75.75 198 ILE A CA 1
ATOM 1486 C C . ILE A 1 198 ? -13.468 -6.338 15.383 1.00 75.75 198 ILE A C 1
ATOM 1488 O O . ILE A 1 198 ? -14.217 -6.218 16.351 1.00 75.75 198 ILE A O 1
ATOM 1492 N N . LYS A 1 199 ? -12.824 -5.291 14.854 1.00 70.94 199 LYS A N 1
ATOM 1493 C CA . LYS A 1 199 ? -12.924 -3.942 15.422 1.00 70.94 199 LYS A CA 1
ATOM 1494 C C . LYS A 1 199 ? -14.346 -3.397 15.346 1.00 70.94 199 LYS A C 1
ATOM 1496 O O . LYS A 1 199 ? -14.825 -2.847 16.330 1.00 70.94 199 LYS A O 1
ATOM 1501 N N . VAL A 1 200 ? -15.023 -3.567 14.212 1.00 71.00 200 VAL A N 1
ATOM 1502 C CA . VAL A 1 200 ? -16.420 -3.152 14.034 1.00 71.00 200 VAL A CA 1
ATOM 1503 C C . VAL A 1 200 ? -17.332 -3.920 14.991 1.00 71.00 200 VAL A C 1
ATOM 1505 O O . VAL A 1 200 ? -18.169 -3.300 15.635 1.00 71.00 200 VAL A O 1
ATOM 1508 N N . ALA A 1 201 ? -17.137 -5.231 15.154 1.00 74.88 201 ALA A N 1
ATOM 1509 C CA . ALA A 1 201 ? -17.916 -6.041 16.092 1.00 74.88 201 ALA A CA 1
ATOM 1510 C C . ALA A 1 201 ? -17.690 -5.624 17.556 1.00 74.88 201 ALA A C 1
ATOM 1512 O O . ALA A 1 201 ? -18.649 -5.496 18.311 1.00 74.88 201 ALA A O 1
ATOM 1513 N N . GLN A 1 202 ? -16.440 -5.358 17.949 1.00 71.88 202 GLN A N 1
ATOM 1514 C CA . GLN A 1 202 ? -16.106 -4.852 19.285 1.00 71.88 202 GLN A CA 1
ATOM 1515 C C . GLN A 1 202 ? -16.722 -3.478 19.548 1.00 71.88 202 GLN A C 1
ATOM 1517 O O . GLN A 1 202 ? -17.210 -3.225 20.641 1.00 71.88 202 GLN A O 1
ATOM 1522 N N . LEU A 1 203 ? -16.691 -2.594 18.552 1.00 67.38 203 LEU A N 1
ATOM 1523 C CA . LEU A 1 203 ? -17.223 -1.242 18.669 1.00 67.38 203 LEU A CA 1
ATOM 1524 C C . LEU A 1 203 ? -18.754 -1.179 18.591 1.00 67.38 203 LEU A C 1
ATOM 1526 O O . LEU A 1 203 ? -19.324 -0.211 19.069 1.00 67.38 203 LEU A O 1
ATOM 1530 N N . ALA A 1 204 ? -19.406 -2.165 17.972 1.00 65.69 204 ALA A N 1
ATOM 1531 C CA . ALA A 1 204 ? -20.865 -2.278 17.931 1.00 65.69 204 ALA A CA 1
ATOM 1532 C C . ALA A 1 204 ? -21.445 -3.011 19.155 1.00 65.69 204 ALA A C 1
ATOM 1534 O O . ALA A 1 204 ? -22.636 -2.895 19.426 1.00 65.69 204 ALA A O 1
ATOM 1535 N N . GLY A 1 205 ? -20.624 -3.804 19.855 1.00 59.56 205 GLY A N 1
ATOM 1536 C CA . GLY A 1 205 ? -20.996 -4.510 21.085 1.00 59.56 205 GLY A CA 1
ATOM 1537 C C . GLY A 1 205 ? -20.771 -3.713 22.378 1.00 59.56 205 GLY A C 1
ATOM 1538 O O . GLY A 1 205 ? -21.114 -4.215 23.446 1.00 59.56 205 GLY A O 1
ATOM 1539 N N . HIS A 1 206 ? -20.193 -2.513 22.281 1.00 48.12 206 HIS A N 1
ATOM 1540 C CA . HIS A 1 206 ? -20.023 -1.530 23.356 1.00 48.12 206 HIS A CA 1
ATOM 1541 C C . HIS A 1 206 ? -20.900 -0.308 23.083 1.00 48.12 206 HIS A C 1
ATOM 1543 O O . HIS A 1 206 ? -21.361 0.292 24.078 1.00 48.12 206 HIS A O 1
#